Protein 2ASK (pdb70)

Organism: Homo sapiens (NCBI:txid9606)

Secondary structure (DSSP, 8-state):
--BSEEEEEEEEGGGGSSS-----EEEEEEEE-B-GGG--HHHHHHHHHHHHT-S---SSSPPPSS-EEEEEEEEEEEEE-TTS-EEEEEEEEEEEEEEE-/--BSEEEEEEEEGGGGSSS--BSSEEEEEEEE-B-GGG--HHHHHHHHHHHTT-SPPPSSSPPP-S-EEEEEEEEEEEEEBTTS-EEEEEEEEEEEEEEE-

GO terms:
  GO:0008083 growth factor activity (F, IDA)
  GO:0035860 glial cell-derived neurotrophic factor receptor signaling pathway (P, IDA)
  GO:0005576 extracellular region (C, EXP)
  GO:0005102 signaling receptor binding (F, TAS)
  GO:0007165 signal transduction (P, TAS)
  GO:0007405 neuroblast proliferation (P, TAS)
  GO:0005576 extracellular region (C, TAS)
  GO:0005515 protein binding (F, IPI)

Structure (mmCIF, N/CA/C/O backbone):
data_2ASK
#
_entry.id   2ASK
#
_cell.length_a   114.631
_cell.length_b   33.674
_cell.length_c   55.580
_cell.angle_alpha   90.00
_cell.angle_beta   98.95
_cell.angle_gamma   90.00
#
_symmetry.space_group_name_H-M   'C 1 2 1'
#
loop_
_entity.id
_entity.type
_entity.pdbx_description
1 polymer artemin
2 non-polymer 'SULFATE ION'
3 water water
#
loop_
_atom_site.group_PDB
_atom_site.id
_atom_site.type_symbol
_atom_site.label_atom_id
_atom_site.label_alt_id
_atom_site.label_comp_id
_atom_site.label_asym_id
_atom_site.label_entity_id
_atom_site.label_seq_id
_atom_site.pdbx_PDB_ins_code
_atom_site.Cartn_x
_atom_site.Cartn_y
_atom_site.Cartn_z
_atom_site.occupancy
_atom_site.B_iso_or_equiv
_atom_site.auth_seq_id
_atom_site.auth_comp_id
_atom_site.auth_asym_id
_atom_site.auth_atom_id
_atom_site.pdbx_PDB_model_num
ATOM 1 N N . ALA A 1 13 ? 112.068 -15.806 -28.285 1.00 26.05 13 ALA A N 1
ATOM 2 C CA . ALA A 1 13 ? 112.866 -14.747 -27.600 1.00 25.21 13 ALA A CA 1
ATOM 3 C C . ALA A 1 13 ? 111.998 -13.656 -26.969 1.00 24.89 13 ALA A C 1
ATOM 4 O O . ALA A 1 13 ? 112.418 -13.040 -25.994 1.00 24.40 13 ALA A O 1
ATOM 6 N N . ARG A 1 14 ? 110.808 -13.410 -27.520 1.00 23.02 14 ARG A N 1
ATOM 7 C CA . ARG A 1 14 ? 109.894 -12.402 -26.962 1.00 21.92 14 ARG A CA 1
ATOM 8 C C . ARG A 1 14 ? 109.142 -12.978 -25.765 1.00 21.02 14 ARG A C 1
ATOM 9 O O . ARG A 1 14 ? 108.584 -12.239 -24.960 1.00 19.11 14 ARG A O 1
ATOM 17 N N . GLY A 1 15 ? 109.131 -14.301 -25.646 1.00 20.77 15 GLY A N 1
ATOM 18 C CA . GLY A 1 15 ? 108.433 -14.915 -24.534 1.00 20.59 15 GLY A CA 1
ATOM 19 C C . GLY A 1 15 ? 109.155 -14.792 -23.205 1.00 19.31 15 GLY A C 1
ATOM 20 O O . GLY A 1 15 ? 110.389 -14.684 -23.139 1.00 21.03 15 GLY A O 1
ATOM 21 N N . CYS A 1 16 ? 108.367 -14.823 -22.142 1.00 19.43 16 CYS A N 1
ATOM 22 C CA . CYS A 1 16 ? 108.861 -14.735 -20.784 1.00 19.44 16 CYS A CA 1
ATOM 23 C C . CYS A 1 16 ? 110.046 -15.651 -20.537 1.00 19.20 16 CYS A C 1
ATOM 24 O O . CYS A 1 16 ? 109.946 -16.867 -20.683 1.00 20.24 16 CYS A O 1
ATOM 27 N N . ARG A 1 17 ? 111.179 -15.069 -20.159 1.00 18.52 17 ARG A N 1
ATOM 28 C CA . ARG A 1 17 ? 112.356 -15.873 -19.883 1.00 17.95 17 ARG A CA 1
ATOM 29 C C . ARG A 1 17 ? 113.387 -15.061 -19.136 1.00 17.40 17 ARG A C 1
ATOM 30 O O . ARG A 1 17 ? 113.287 -13.826 -19.044 1.00 17.03 17 ARG A O 1
ATOM 38 N N . LEU A 1 18 ? 114.372 -15.770 -18.604 1.00 17.28 18 LEU A N 1
ATOM 39 C CA . LEU A 1 18 ? 115.447 -15.138 -17.861 1.00 17.85 18 LEU A CA 1
ATOM 40 C C . LEU A 1 18 ? 116.377 -14.393 -18.816 1.00 18.15 18 LEU A C 1
ATOM 41 O O . LEU A 1 18 ? 116.757 -14.900 -19.878 1.00 18.36 18 LEU A O 1
ATOM 46 N N . ARG A 1 19 ? 116.720 -13.163 -18.435 1.00 17.77 19 ARG A N 1
ATOM 47 C CA . ARG A 1 19 ? 117.597 -12.296 -19.220 1.00 17.90 19 ARG A CA 1
ATOM 48 C C . ARG A 1 19 ? 118.781 -11.978 -18.329 1.00 17.59 19 ARG A C 1
ATOM 49 O O . ARG A 1 19 ? 118.680 -12.071 -17.108 1.00 18.46 19 ARG A O 1
ATOM 57 N N . SER A 1 20 ? 119.904 -11.597 -18.928 1.00 17.09 20 SER A N 1
ATOM 58 C CA . SER A 1 20 ? 121.047 -11.231 -18.104 1.00 16.60 20 SER A CA 1
ATOM 59 C C . SER A 1 20 ? 121.951 -10.276 -18.834 1.00 15.93 20 SER A C 1
ATOM 60 O O . SER A 1 20 ? 121.998 -10.272 -20.067 1.00 16.78 20 SER A O 1
ATOM 63 N N . GLN A 1 21 ? 122.641 -9.437 -18.065 1.00 13.91 21 GLN A N 1
ATOM 64 C CA . GLN A 1 21 ? 123.595 -8.511 -18.654 1.00 14.21 21 GLN A CA 1
ATOM 65 C C . GLN A 1 21 ? 124.594 -8.058 -17.601 1.00 13.80 21 GLN A C 1
ATOM 66 O O . GLN A 1 21 ? 124.233 -7.888 -16.436 1.00 14.64 21 GLN A O 1
ATOM 72 N N . LEU A 1 22 ? 125.853 -7.897 -18.011 1.00 13.36 22 LEU A N 1
ATOM 73 C CA . LEU A 1 22 ? 126.879 -7.399 -17.103 1.00 14.01 22 LEU A CA 1
ATOM 74 C C . LEU A 1 22 ? 126.637 -5.900 -16.981 1.00 13.45 22 LEU A C 1
ATOM 75 O O . LEU A 1 22 ? 126.511 -5.211 -17.998 1.00 14.89 22 LEU A O 1
ATOM 80 N N . VAL A 1 23 ? 126.579 -5.402 -15.748 1.00 13.93 23 VAL A N 1
ATOM 81 C CA . VAL A 1 23 ? 126.351 -3.978 -15.488 1.00 13.96 23 VAL A CA 1
ATOM 82 C C . VAL A 1 23 ? 127.198 -3.567 -14.296 1.00 14.86 23 VAL A C 1
ATOM 83 O O . VAL A 1 23 ? 127.534 -4.387 -13.466 1.00 15.72 23 VAL A O 1
ATOM 87 N N . PRO A 1 24 ? 127.554 -2.281 -14.199 1.00 15.08 24 PRO A N 1
ATOM 88 C CA . PRO A 1 24 ? 128.372 -1.861 -13.062 1.00 15.28 24 PRO A CA 1
ATOM 89 C C . PRO A 1 24 ? 127.572 -1.754 -11.781 1.00 15.62 24 PRO A C 1
ATOM 90 O O . PRO A 1 24 ? 126.414 -1.340 -11.788 1.00 15.40 24 PRO A O 1
ATOM 94 N N . VAL A 1 25 ? 128.202 -2.152 -10.683 1.00 17.22 25 VAL A N 1
ATOM 95 C CA . VAL A 1 25 ? 127.555 -2.079 -9.381 1.00 17.02 25 VAL A CA 1
ATOM 96 C C . VAL A 1 25 ? 127.008 -0.666 -9.162 1.00 15.77 25 VAL A C 1
ATOM 97 O O . VAL A 1 25 ? 125.923 -0.501 -8.621 1.00 17.74 25 VAL A O 1
ATOM 101 N N . ARG A 1 26 ? 127.729 0.351 -9.627 1.00 17.20 26 ARG A N 1
ATOM 102 C CA . ARG A 1 26 ? 127.253 1.719 -9.419 1.00 18.86 26 ARG A CA 1
ATOM 103 C C . ARG A 1 26 ? 125.900 2.031 -10.053 1.00 18.77 26 ARG A C 1
ATOM 104 O O . ARG A 1 26 ? 125.227 2.982 -9.647 1.00 19.98 26 ARG A O 1
ATOM 112 N N . ALA A 1 27 ? 125.487 1.231 -11.032 1.00 17.87 27 ALA A N 1
ATOM 113 C CA . ALA A 1 27 ? 124.220 1.460 -11.704 1.00 16.92 27 ALA A CA 1
ATOM 114 C C . ALA A 1 27 ? 123.042 0.744 -11.042 1.00 16.67 27 ALA A C 1
ATOM 115 O O . ALA A 1 27 ? 121.902 0.894 -11.460 1.00 16.90 27 ALA A O 1
ATOM 117 N N . LEU A 1 28 ? 123.322 -0.030 -9.994 1.00 16.40 28 LEU A N 1
ATOM 118 C CA . LEU A 1 28 ? 122.264 -0.787 -9.328 1.00 15.71 28 LEU A CA 1
ATOM 119 C C . LEU A 1 28 ? 121.401 -0.041 -8.308 1.00 16.32 28 LEU A C 1
ATOM 120 O O . LEU A 1 28 ? 120.494 -0.628 -7.731 1.00 18.32 28 LEU A O 1
ATOM 125 N N . GLY A 1 29 ? 121.681 1.242 -8.084 1.00 17.40 29 GLY A N 1
ATOM 126 C CA . GLY A 1 29 ? 120.887 2.015 -7.141 1.00 19.05 29 GLY A CA 1
ATOM 127 C C . GLY A 1 29 ? 121.101 1.584 -5.698 1.00 19.15 29 GLY A C 1
ATOM 128 O O . GLY A 1 29 ? 120.171 1.575 -4.885 1.00 20.11 29 GLY A O 1
ATOM 129 N N . LEU A 1 30 ? 122.339 1.228 -5.378 1.00 18.67 30 LEU A N 1
ATOM 130 C CA . LEU A 1 30 ? 122.661 0.762 -4.031 1.00 19.02 30 LEU A CA 1
ATOM 131 C C . LEU A 1 30 ? 123.442 1.779 -3.228 1.00 19.17 30 LEU A C 1
ATOM 132 O O . LEU A 1 30 ? 123.777 1.522 -2.075 1.00 20.22 30 LEU A O 1
ATOM 137 N N . GLY A 1 31 ? 123.739 2.918 -3.839 1.00 19.58 31 GLY A N 1
ATOM 138 C CA . GLY A 1 31 ? 124.500 3.949 -3.156 1.00 20.21 31 GLY A CA 1
ATOM 139 C C . GLY A 1 31 ? 126.004 3.736 -3.221 1.00 20.06 31 GLY A C 1
ATOM 140 O O . GLY A 1 31 ? 126.766 4.402 -2.513 1.00 21.11 31 GLY A O 1
ATOM 141 N N . HIS A 1 32 ? 126.442 2.802 -4.063 1.00 19.22 32 HIS A N 1
ATOM 142 C CA . HIS A 1 32 ? 127.854 2.514 -4.235 1.00 20.18 32 HIS A CA 1
ATOM 143 C C . HIS A 1 32 ? 128.358 3.057 -5.573 1.00 21.18 32 HIS A C 1
ATOM 144 O O . HIS A 1 32 ? 127.593 3.182 -6.526 1.00 21.14 32 HIS A O 1
ATOM 151 N N . ARG A 1 33 ? 129.644 3.377 -5.644 1.00 21.81 33 ARG A N 1
ATOM 152 C CA . ARG A 1 33 ? 130.195 3.924 -6.875 1.00 22.27 33 ARG A CA 1
ATOM 153 C C . ARG A 1 33 ? 131.112 2.984 -7.639 1.00 24.04 33 ARG A C 1
ATOM 154 O O . ARG A 1 33 ? 131.646 3.356 -8.684 1.00 23.84 33 ARG A O 1
ATOM 162 N N . SER A 1 34 ? 131.278 1.761 -7.148 1.00 22.65 34 SER A N 1
ATOM 163 C CA . SER A 1 34 ? 132.162 0.810 -7.802 1.00 21.69 34 SER A CA 1
ATOM 164 C C . SER A 1 34 ? 131.815 0.602 -9.274 1.00 20.65 34 SER A C 1
ATOM 165 O O . SER A 1 34 ? 130.642 0.531 -9.632 1.00 19.89 34 SER A O 1
ATOM 168 N N . ASP A 1 35 ? 132.846 0.533 -10.112 1.00 22.07 35 ASP A N 1
ATOM 169 C CA . ASP A 1 35 ? 132.662 0.302 -11.550 1.00 22.01 35 ASP A CA 1
ATOM 170 C C . ASP A 1 35 ? 132.710 -1.198 -11.851 1.00 22.24 35 ASP A C 1
ATOM 171 O O . ASP A 1 35 ? 132.602 -1.604 -13.011 1.00 21.71 35 ASP A O 1
ATOM 176 N N . GLU A 1 36 ? 132.880 -2.025 -10.826 1.00 22.21 36 GLU A N 1
ATOM 177 C CA . GLU A 1 36 ? 132.947 -3.465 -11.052 1.00 22.21 36 GLU A CA 1
ATOM 178 C C . GLU A 1 36 ? 131.694 -3.954 -11.765 1.00 20.37 36 GLU A C 1
ATOM 179 O O . GLU A 1 36 ? 130.585 -3.594 -11.387 1.00 20.54 36 GLU A O 1
ATOM 185 N N . LEU A 1 37 ? 131.873 -4.764 -12.803 1.00 19.80 37 LEU A N 1
ATOM 186 C CA . LEU A 1 37 ? 130.739 -5.304 -13.534 1.00 18.17 37 LEU A CA 1
ATOM 187 C C . LEU A 1 37 ? 130.285 -6.616 -12.896 1.00 19.21 37 LEU A C 1
ATOM 188 O O . LEU A 1 37 ? 131.110 -7.486 -12.583 1.00 20.25 37 LEU A O 1
ATOM 193 N N . VAL A 1 38 ? 128.978 -6.746 -12.685 1.00 16.63 38 VAL A N 1
ATOM 194 C CA . VAL A 1 38 ? 128.397 -7.969 -12.132 1.00 17.16 38 VAL A CA 1
ATOM 195 C C . VAL A 1 38 ? 127.274 -8.384 -13.066 1.00 16.87 38 VAL A C 1
ATOM 196 O O . VAL A 1 38 ? 126.691 -7.544 -13.748 1.00 16.41 38 VAL A O 1
ATOM 200 N N . ARG A 1 39 ? 126.984 -9.681 -13.137 1.00 16.48 39 ARG A N 1
ATOM 201 C CA . ARG A 1 39 ? 125.919 -10.138 -14.013 0.50 16.37 39 ARG A CA 1
ATOM 202 C C . ARG A 1 39 ? 124.571 -10.038 -13.315 1.00 18.39 39 ARG A C 1
ATOM 203 O O . ARG A 1 39 ? 124.295 -10.773 -12.356 1.00 21.86 39 ARG A O 1
ATOM 211 N N . PHE A 1 40 ? 123.741 -9.119 -13.795 1.00 15.21 40 PHE A N 1
ATOM 212 C CA . PHE A 1 40 ? 122.410 -8.899 -13.242 1.00 14.74 40 PHE A CA 1
ATOM 213 C C . PHE A 1 40 ? 121.396 -9.641 -14.095 1.00 14.81 40 PHE A C 1
ATOM 214 O O . PHE A 1 40 ? 121.354 -9.460 -15.307 1.00 14.81 40 PHE A O 1
ATOM 222 N N . ARG A 1 41 ? 120.574 -10.467 -13.460 1.00 15.53 41 ARG A N 1
ATOM 223 C CA . ARG A 1 41 ? 119.575 -11.225 -14.198 1.00 15.54 41 ARG A CA 1
ATOM 224 C C . ARG A 1 41 ? 118.177 -10.786 -13.835 1.00 15.72 41 ARG A C 1
ATOM 225 O O . ARG A 1 41 ? 117.899 -10.438 -12.687 1.00 13.19 41 ARG A O 1
ATOM 233 N N . PHE A 1 42 ? 117.292 -10.819 -14.824 1.00 14.33 42 PHE A N 1
ATOM 234 C CA . PHE A 1 42 ? 115.926 -10.382 -14.626 1.00 14.15 42 PHE A CA 1
ATOM 235 C C . PHE A 1 42 ? 115.009 -11.116 -15.577 1.00 14.72 42 PHE A C 1
ATOM 236 O O . PHE A 1 42 ? 115.467 -11.856 -16.442 1.00 14.22 42 PHE A O 1
ATOM 244 N N . CYS A 1 43 ? 113.712 -10.882 -15.416 1.00 14.45 43 CYS A N 1
ATOM 245 C CA . CYS A 1 43 ? 112.690 -11.537 -16.219 1.00 15.46 43 CYS A CA 1
ATOM 246 C C . CYS A 1 43 ? 111.916 -10.576 -17.091 1.00 15.41 43 CYS A C 1
ATOM 247 O O . CYS A 1 43 ? 111.541 -9.499 -16.640 1.00 16.22 43 CYS A O 1
ATOM 250 N N . SER A 1 44 ? 111.685 -10.954 -18.343 1.00 15.51 44 SER A N 1
ATOM 251 C CA . SER A 1 44 ? 110.872 -10.121 -19.220 1.00 16.36 44 SER A CA 1
ATOM 252 C C . SER A 1 44 ? 110.354 -10.962 -20.360 1.00 15.51 44 SER A C 1
ATOM 253 O O . SER A 1 44 ? 110.986 -11.940 -20.746 1.00 14.90 44 SER A O 1
ATOM 256 N N . GLY A 1 45 ? 109.202 -10.577 -20.879 1.00 15.43 45 GLY A N 1
ATOM 257 C CA . GLY A 1 45 ? 108.637 -11.290 -22.008 1.00 15.52 45 GLY A CA 1
ATOM 258 C C . GLY A 1 45 ? 107.157 -11.557 -21.880 1.00 16.36 45 GLY A C 1
ATOM 259 O O . GLY A 1 45 ? 106.560 -11.380 -20.815 1.00 16.62 45 GLY A O 1
ATOM 260 N N . SER A 1 46 ? 106.587 -12.017 -22.990 1.00 17.39 46 SER A N 1
ATOM 261 C CA . SER A 1 46 ? 105.165 -12.313 -23.079 1.00 19.40 46 SER A CA 1
ATOM 262 C C . SER A 1 46 ? 104.737 -13.554 -22.300 1.00 18.46 46 SER A C 1
ATOM 263 O O . SER A 1 46 ? 105.489 -14.522 -22.161 1.00 18.71 46 SER A O 1
ATOM 266 N N . CYS A 1 47 ? 103.504 -13.500 -21.798 1.00 19.04 47 CYS A N 1
ATOM 267 C CA . CYS A 1 47 ? 102.913 -14.593 -21.041 1.00 20.68 47 CYS A CA 1
ATOM 268 C C . CYS A 1 47 ? 101.553 -14.959 -21.620 1.00 21.93 47 CYS A C 1
ATOM 269 O O . CYS A 1 47 ? 100.691 -15.455 -20.898 1.00 23.28 47 CYS A O 1
ATOM 272 N N . ARG A 1 48 ? 101.354 -14.703 -22.907 1.00 25.14 48 ARG A N 1
ATOM 273 C CA . ARG A 1 48 ? 100.067 -15.0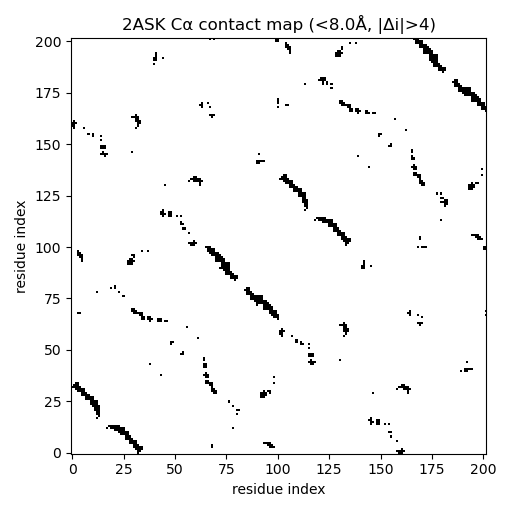17 -23.534 1.00 26.31 48 ARG A CA 1
ATOM 274 C C . ARG A 1 48 ? 99.674 -16.490 -23.443 1.00 27.16 48 ARG A C 1
ATOM 275 O O . ARG A 1 48 ? 98.483 -16.817 -23.427 1.00 27.53 48 ARG A O 1
ATOM 283 N N . ARG A 1 49 ? 100.660 -17.375 -23.365 1.00 27.87 49 ARG A N 1
ATOM 284 C CA . ARG A 1 49 ? 100.390 -18.810 -23.284 1.00 27.73 49 ARG A CA 1
ATOM 285 C C . ARG A 1 49 ? 99.736 -19.193 -21.973 1.00 27.93 49 ARG A C 1
ATOM 286 O O . ARG A 1 49 ? 99.112 -20.250 -21.865 1.00 29.56 49 ARG A O 1
ATOM 294 N N . ALA A 1 50 ? 99.889 -18.342 -20.964 1.00 26.23 50 ALA A N 1
ATOM 295 C CA . ALA A 1 50 ? 99.333 -18.640 -19.657 1.00 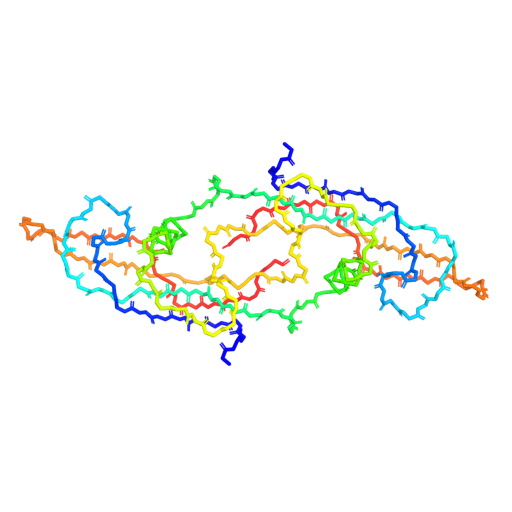25.76 50 ALA A CA 1
ATOM 296 C C . ALA A 1 50 ? 98.135 -17.769 -19.330 1.00 24.58 50 ALA A C 1
ATOM 297 O O . ALA A 1 50 ? 97.737 -17.673 -18.167 1.00 24.12 50 ALA A O 1
ATOM 299 N N . ARG A 1 51 ? 97.547 -17.144 -20.341 1.00 24.72 51 ARG A N 1
ATOM 300 C CA . ARG A 1 51 ? 96.401 -16.301 -20.046 1.00 26.65 51 ARG A CA 1
ATOM 301 C C . ARG A 1 51 ? 95.136 -17.115 -19.792 1.00 26.20 51 ARG A C 1
ATOM 302 O O . ARG A 1 51 ? 94.876 -18.133 -20.444 1.00 27.54 51 ARG A O 1
ATOM 310 N N . SER A 1 52 ? 94.380 -16.655 -18.805 1.00 23.54 52 SER A N 1
ATOM 311 C CA . SER A 1 52 ? 93.137 -17.280 -18.366 1.00 22.19 52 SER A CA 1
ATOM 312 C C . SER A 1 52 ? 91.940 -16.740 -19.139 1.00 20.79 52 SER A C 1
ATOM 313 O O . SER A 1 52 ? 92.063 -15.829 -19.942 1.00 20.74 52 SER A O 1
ATOM 316 N N . PRO A 1 53 ? 90.749 -17.304 -18.885 1.00 21.26 53 PRO A N 1
ATOM 317 C CA . PRO A 1 53 ? 89.547 -16.830 -19.569 1.00 20.45 53 PRO A CA 1
ATOM 318 C C . PRO A 1 53 ? 89.322 -15.352 -19.219 1.00 19.04 53 PRO A C 1
ATOM 319 O O . PRO A 1 53 ? 88.905 -14.572 -20.062 1.00 19.83 53 PRO A O 1
ATOM 323 N N . HIS A 1 54 ? 89.604 -14.981 -17.970 1.00 18.42 54 HIS A N 1
ATOM 324 C CA . HIS A 1 54 ? 89.462 -13.589 -17.538 1.00 17.13 54 HIS A CA 1
ATOM 325 C C . HIS A 1 54 ? 90.378 -12.708 -18.396 1.00 17.30 54 HIS A C 1
ATOM 326 O O . HIS A 1 54 ? 89.955 -11.658 -18.905 1.00 17.09 54 HIS A O 1
ATOM 333 N N . ASP A 1 55 ? 91.630 -13.139 -18.538 1.00 16.93 55 ASP A N 1
ATOM 334 C CA . ASP A 1 55 ? 92.626 -12.394 -19.324 1.00 18.01 55 ASP A CA 1
ATOM 335 C C . ASP A 1 55 ? 92.198 -12.199 -20.768 1.00 17.64 55 ASP A C 1
ATOM 336 O O . ASP A 1 55 ? 92.288 -11.106 -21.311 1.00 17.88 55 ASP A O 1
ATOM 341 N N . LEU A 1 56 ? 91.752 -13.280 -21.401 1.00 18.34 56 LEU A N 1
ATOM 342 C CA . LEU A 1 56 ? 91.317 -13.211 -22.789 1.00 18.35 56 LEU A CA 1
ATOM 343 C C . LEU A 1 56 ? 90.143 -12.261 -22.971 1.00 18.15 56 LEU A C 1
ATOM 344 O O . LEU A 1 56 ? 90.078 -11.526 -23.956 1.00 19.03 56 LEU A O 1
ATOM 349 N N . SER A 1 57 ? 89.206 -12.264 -22.023 1.00 17.06 57 SER A N 1
ATOM 350 C CA . SER A 1 57 ? 88.072 -11.353 -22.144 1.00 17.63 57 SER A CA 1
ATOM 351 C C . SER A 1 57 ? 88.507 -9.920 -21.901 1.00 17.85 57 SER A C 1
ATOM 352 O O . SER A 1 57 ? 88.012 -8.995 -22.540 1.00 18.14 57 SER A O 1
ATOM 355 N N . LEU A 1 58 ? 89.448 -9.735 -20.982 1.00 17.86 58 LEU A N 1
ATOM 356 C CA . LEU A 1 58 ? 89.935 -8.401 -20.684 1.00 18.64 58 LEU A CA 1
ATOM 357 C C . LEU A 1 58 ? 90.650 -7.877 -21.932 1.00 18.73 58 LEU A C 1
ATOM 358 O O . LEU A 1 58 ? 90.461 -6.731 -22.334 1.00 19.66 58 LEU A O 1
ATOM 363 N N . ALA A 1 59 ? 91.435 -8.738 -22.567 1.00 19.32 59 ALA A N 1
ATOM 364 C CA . ALA A 1 59 ? 92.152 -8.369 -23.780 1.00 19.60 59 ALA A CA 1
ATOM 365 C C . ALA A 1 59 ? 91.160 -7.999 -24.889 1.00 21.24 59 ALA A C 1
ATOM 366 O O . ALA A 1 59 ? 91.353 -7.018 -25.615 1.00 22.39 59 ALA A O 1
ATOM 368 N N . SER A 1 60 ? 90.083 -8.775 -25.009 1.00 20.39 60 SER A N 1
ATOM 369 C CA . SER A 1 60 ? 89.077 -8.512 -26.029 1.00 21.72 60 SER A CA 1
ATOM 370 C C . SER A 1 60 ? 88.327 -7.204 -25.777 1.00 20.72 60 SER A C 1
ATOM 371 O O . SER A 1 60 ? 88.050 -6.442 -26.712 1.00 21.57 60 SER A O 1
ATOM 374 N N . LEU A 1 61 ? 87.979 -6.947 -24.519 1.00 19.66 61 LEU A N 1
ATOM 375 C CA . LEU A 1 61 ? 87.279 -5.713 -24.162 1.00 19.49 61 LEU A CA 1
ATOM 376 C C . LEU A 1 61 ? 88.147 -4.493 -24.485 1.00 21.38 61 LEU A C 1
ATOM 377 O O . LEU A 1 61 ? 87.658 -3.502 -25.048 1.00 21.12 61 LEU A O 1
ATOM 382 N N . LEU A 1 62 ? 89.428 -4.567 -24.138 1.00 21.72 62 LEU A N 1
ATOM 383 C CA . LEU A 1 62 ? 90.354 -3.465 -24.405 1.00 23.31 62 LEU A CA 1
ATOM 384 C C . LEU A 1 62 ? 90.529 -3.269 -25.899 1.00 24.36 62 LEU A C 1
ATOM 385 O O . LEU A 1 62 ? 90.550 -2.136 -26.383 1.00 26.65 62 LEU A O 1
ATOM 390 N N . GLY A 1 63 ? 90.650 -4.376 -26.621 1.00 24.71 63 GLY A N 1
ATOM 391 C CA . GLY A 1 63 ? 90.827 -4.318 -28.063 1.00 26.09 63 GLY A CA 1
ATOM 392 C C . GLY A 1 63 ? 89.625 -3.748 -28.793 1.00 26.87 63 GLY A C 1
ATOM 393 O O . GLY A 1 63 ? 89.771 -3.202 -29.887 1.00 27.42 63 GLY A O 1
ATOM 394 N N . ALA A 1 64 ? 88.445 -3.865 -28.192 1.00 26.67 64 ALA A N 1
ATOM 395 C CA . ALA A 1 64 ? 87.211 -3.366 -28.798 1.00 27.49 64 ALA A CA 1
ATOM 396 C C . ALA A 1 64 ? 86.831 -1.970 -28.306 1.00 27.92 64 ALA A C 1
ATOM 397 O O . ALA A 1 64 ? 85.852 -1.381 -28.777 1.00 28.82 64 ALA A O 1
ATOM 399 N N . GLY A 1 65 ? 87.602 -1.439 -27.363 1.00 27.76 65 GLY A N 1
ATOM 400 C CA . GLY A 1 65 ? 87.313 -0.121 -26.831 1.00 27.98 65 GLY A CA 1
ATOM 401 C C . GLY A 1 65 ? 86.082 -0.137 -25.947 1.00 28.70 65 GLY A C 1
ATOM 402 O O . GLY A 1 65 ? 85.427 0.891 -25.744 1.00 28.79 65 GLY A O 1
ATOM 403 N N . ALA A 1 66 ? 85.761 -1.311 -25.412 1.00 28.31 66 ALA A N 1
ATOM 404 C CA . ALA A 1 66 ? 84.600 -1.456 -24.546 1.00 28.21 66 ALA A CA 1
ATOM 405 C C . ALA A 1 66 ? 84.881 -0.959 -23.130 1.00 28.86 66 ALA A C 1
ATOM 406 O O . ALA A 1 66 ? 83.964 -0.616 -22.391 1.00 28.19 66 ALA A O 1
ATOM 408 N N . LEU A 1 67 ? 86.153 -0.908 -22.755 1.00 30.10 67 LEU A N 1
ATOM 409 C CA . LEU A 1 67 ? 86.501 -0.450 -21.415 1.00 32.06 67 LEU A CA 1
ATOM 410 C C . LEU A 1 67 ? 86.960 1.000 -21.299 1.00 33.36 67 LEU A C 1
ATOM 411 O O . LEU A 1 67 ? 87.784 1.473 -22.081 1.00 34.39 67 LEU A O 1
ATOM 416 N N . ARG A 1 68 ? 86.417 1.691 -20.303 1.00 35.33 68 ARG A N 1
ATOM 417 C CA . ARG A 1 68 ? 86.769 3.077 -20.021 1.00 36.79 68 ARG A CA 1
ATOM 418 C C . ARG A 1 68 ? 88.055 3.054 -19.201 1.00 36.88 68 ARG A C 1
ATOM 419 O O . ARG A 1 68 ? 88.173 2.292 -18.241 1.00 36.15 68 ARG A O 1
ATOM 427 N N . PRO A 1 69 ? 89.040 3.884 -19.579 1.00 37.93 69 PRO A N 1
ATOM 428 C CA . PRO A 1 69 ? 90.338 3.977 -18.901 1.00 37.53 69 PRO A CA 1
ATOM 429 C C . PRO A 1 69 ? 90.267 4.339 -17.423 1.00 37.63 69 PRO A C 1
ATOM 430 O O . PRO A 1 69 ? 89.938 5.470 -17.065 1.00 38.18 69 PRO A O 1
ATOM 434 N N . PRO A 1 70 ? 90.566 3.376 -16.540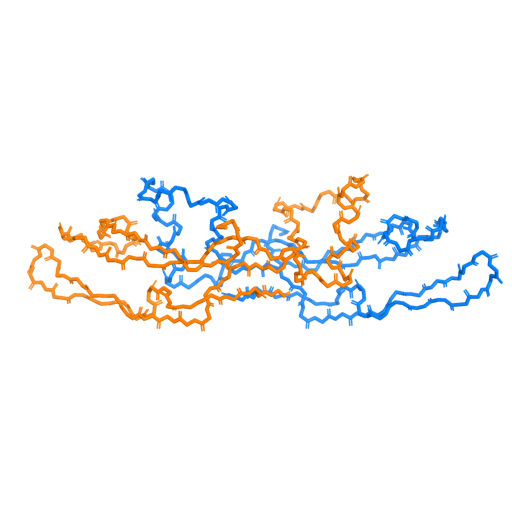 1.00 37.35 70 PRO A N 1
ATOM 435 C CA . PRO A 1 70 ? 90.520 3.684 -15.110 1.00 37.02 70 PRO A CA 1
ATOM 436 C C . PRO A 1 70 ? 91.679 4.619 -14.769 1.00 37.11 70 PRO A C 1
ATOM 437 O O . PRO A 1 70 ? 92.624 4.761 -15.545 1.00 36.91 70 PRO A O 1
ATOM 441 N N . PRO A 1 71 ? 91.615 5.286 -13.613 1.00 36.72 71 PRO A N 1
ATOM 442 C CA . PRO A 1 71 ? 92.717 6.186 -13.264 1.00 37.02 71 PRO A CA 1
ATOM 443 C C . PRO A 1 71 ? 94.020 5.422 -13.023 1.00 36.85 71 PRO A C 1
ATOM 444 O O . PRO A 1 71 ? 94.051 4.461 -12.253 1.00 37.39 71 PRO A O 1
ATOM 448 N N . GLY A 1 72 ? 95.091 5.842 -13.689 1.00 36.13 72 GLY A N 1
ATOM 449 C CA . GLY A 1 72 ? 96.367 5.174 -13.510 1.00 35.44 72 GLY A CA 1
ATOM 450 C C . GLY A 1 72 ? 96.796 4.294 -14.671 1.00 34.94 72 GLY A C 1
ATOM 451 O O . GLY A 1 72 ? 96.353 4.480 -15.805 1.00 35.66 72 GLY A O 1
ATOM 452 N N . SER A 1 73 ? 97.659 3.324 -14.380 1.00 34.36 73 SER A N 1
ATOM 453 C CA . SER A 1 73 ? 98.172 2.415 -15.399 1.00 33.33 73 SER A CA 1
ATOM 454 C C . SER A 1 73 ? 97.108 1.498 -15.996 1.00 33.19 73 SER A C 1
ATOM 455 O O . SER A 1 73 ? 96.178 1.067 -15.315 1.00 33.78 73 SER A O 1
ATOM 458 N N . ARG A 1 74 ? 97.259 1.211 -17.284 1.00 32.74 74 ARG A N 1
ATOM 459 C CA . ARG A 1 74 ? 96.338 0.343 -18.011 1.00 31.23 74 ARG A CA 1
ATOM 460 C C . ARG A 1 74 ? 96.337 -1.070 -17.416 1.00 29.08 74 ARG A C 1
ATOM 461 O O . ARG A 1 74 ? 97.348 -1.546 -16.910 1.00 28.86 74 ARG A O 1
ATOM 469 N N . PRO A 1 75 ? 95.185 -1.753 -17.457 1.00 27.70 75 PRO A N 1
ATOM 470 C CA . PRO A 1 75 ? 95.111 -3.112 -16.910 1.00 26.02 75 PRO A CA 1
ATOM 471 C C . PRO A 1 75 ? 95.959 -4.060 -17.749 1.00 24.37 75 PRO A C 1
ATOM 472 O O . PRO A 1 75 ? 95.951 -3.970 -18.977 1.00 23.81 75 PRO A O 1
ATOM 476 N N . VAL A 1 76 ? 96.691 -4.964 -17.105 1.00 23.10 76 VAL A N 1
ATOM 477 C CA . VAL A 1 76 ? 97.479 -5.928 -17.864 1.00 24.00 76 VAL A CA 1
ATOM 478 C C . VAL A 1 76 ? 96.547 -7.104 -18.148 1.00 23.25 76 VAL A C 1
ATOM 479 O O . VAL A 1 76 ? 95.820 -7.559 -17.261 1.00 23.90 76 VAL A O 1
ATOM 483 N N . SER A 1 77 ? 96.557 -7.581 -19.389 1.00 22.48 77 SER A N 1
ATOM 484 C CA . SER A 1 77 ? 95.668 -8.668 -19.793 1.00 21.63 77 SER A CA 1
ATOM 485 C C . SER A 1 77 ? 96.352 -10.013 -19.901 1.00 20.42 77 SER A C 1
ATOM 486 O O . SER A 1 77 ? 95.999 -10.842 -20.740 1.00 19.47 77 SER A O 1
ATOM 489 N N . GLN A 1 78 ? 97.336 -10.232 -19.047 1.00 20.14 78 GLN A N 1
ATOM 490 C CA . GLN A 1 78 ? 98.053 -11.488 -19.038 1.00 19.05 78 GLN A CA 1
ATOM 491 C C . GLN A 1 78 ? 98.944 -11.514 -17.810 1.00 19.73 78 GLN A C 1
ATOM 492 O O . GLN A 1 78 ? 99.208 -10.478 -17.197 1.00 21.01 78 GLN A O 1
ATOM 498 N N . PRO A 1 79 ? 99.389 -12.703 -17.403 1.00 19.31 79 PRO A N 1
ATOM 499 C CA . PRO A 1 79 ? 100.263 -12.751 -16.232 1.00 19.47 79 PRO A CA 1
ATOM 500 C C . PRO A 1 79 ? 101.528 -11.967 -16.550 1.00 19.10 79 PRO A C 1
ATOM 501 O O . PRO A 1 79 ? 101.864 -11.749 -17.714 1.00 19.87 79 PRO A O 1
ATOM 505 N N . CYS A 1 80 ? 102.220 -11.521 -15.518 1.00 19.32 80 CYS A N 1
ATOM 506 C CA . CYS A 1 80 ? 103.453 -10.796 -15.756 1.00 17.94 80 CYS A CA 1
ATOM 507 C C . CYS A 1 80 ? 104.646 -11.706 -15.591 1.00 17.69 80 CYS A C 1
ATOM 508 O O . CYS A 1 80 ? 104.659 -12.582 -14.721 1.00 18.84 80 CYS A O 1
ATOM 511 N N . CYS A 1 81 ? 105.642 -11.493 -16.449 1.00 16.45 81 CYS A N 1
ATOM 512 C CA . CYS A 1 81 ? 106.878 -12.255 -16.413 1.00 16.82 81 CYS A CA 1
ATOM 513 C C . CYS A 1 81 ? 107.663 -11.744 -15.208 1.00 16.17 81 CYS A C 1
ATOM 514 O O . CYS A 1 81 ? 108.165 -10.614 -15.212 1.00 17.63 81 CYS A O 1
ATOM 517 N N . ARG A 1 82 ? 107.775 -12.583 -14.182 1.00 16.51 82 ARG A N 1
ATOM 518 C CA . ARG A 1 82 ? 108.445 -12.193 -12.947 1.00 17.53 82 ARG A CA 1
ATOM 519 C C . ARG A 1 82 ? 109.346 -13.308 -12.430 1.00 18.16 82 ARG A C 1
ATOM 520 O O . ARG A 1 82 ? 109.160 -14.476 -12.762 1.00 17.92 82 ARG A O 1
ATOM 52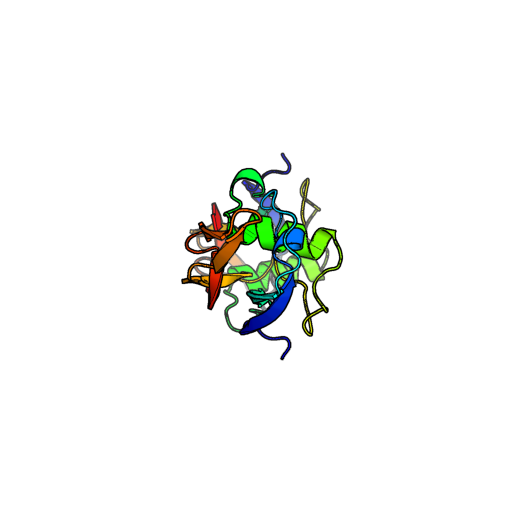8 N N . PRO A 1 83 ? 110.335 -12.961 -11.604 1.00 16.81 83 PRO A N 1
ATOM 529 C CA . PRO A 1 83 ? 111.239 -13.980 -11.063 1.00 17.42 83 PRO A CA 1
ATOM 530 C C . PRO A 1 83 ? 110.523 -14.927 -10.104 1.00 17.96 83 PRO A C 1
ATOM 531 O O . PRO A 1 83 ? 109.624 -14.514 -9.351 1.00 20.42 83 PRO A O 1
ATOM 535 N N . THR A 1 84 ? 110.931 -16.189 -10.131 1.00 19.54 84 THR A N 1
ATOM 536 C CA . THR A 1 84 ? 110.365 -17.184 -9.229 1.00 21.10 84 THR A CA 1
ATOM 537 C C . THR A 1 84 ? 111.411 -17.544 -8.178 1.00 21.59 84 THR A C 1
ATOM 538 O O . THR A 1 84 ? 111.086 -18.134 -7.158 1.00 22.19 84 THR A O 1
ATOM 542 N N . ARG A 1 85 ? 112.665 -17.174 -8.440 1.00 21.76 85 ARG A N 1
ATOM 543 C CA . ARG A 1 85 ? 113.776 -17.437 -7.530 1.00 22.91 85 ARG A CA 1
ATOM 544 C C . ARG A 1 85 ? 114.850 -16.375 -7.722 1.00 21.24 85 ARG A C 1
ATOM 545 O O . ARG A 1 85 ? 115.007 -15.841 -8.820 1.00 21.05 85 ARG A O 1
ATOM 553 N N . TYR A 1 86 ? 115.577 -16.074 -6.650 1.00 21.69 86 TYR A N 1
ATOM 554 C CA . TYR A 1 86 ? 116.628 -15.058 -6.685 1.00 20.38 86 TYR A CA 1
ATOM 555 C C . TYR A 1 86 ? 117.921 -15.530 -6.032 1.00 21.15 86 TYR A C 1
ATOM 556 O O . TYR A 1 86 ? 117.935 -16.523 -5.298 1.00 21.34 86 TYR A O 1
ATOM 565 N N . GLU A 1 87 ? 119.005 -14.799 -6.288 1.00 19.85 87 GLU A N 1
ATOM 566 C CA . GLU A 1 87 ? 120.288 -15.098 -5.650 1.00 20.02 87 GLU A CA 1
ATOM 567 C C . GLU A 1 87 ? 120.944 -13.774 -5.288 1.00 19.71 87 GLU A C 1
ATOM 568 O O . GLU A 1 87 ? 120.558 -12.729 -5.798 1.00 19.11 87 GLU A O 1
ATOM 574 N N . ALA A 1 88 ? 121.921 -13.825 -4.398 1.00 19.77 88 ALA A N 1
ATOM 575 C CA . ALA A 1 88 ? 122.611 -12.619 -3.966 1.00 18.98 88 ALA A CA 1
ATOM 576 C C . ALA A 1 88 ? 123.660 -12.104 -4.987 1.00 18.82 88 ALA A C 1
ATOM 577 O O . ALA A 1 88 ? 124.244 -12.880 -5.755 1.00 18.95 88 ALA A O 1
ATOM 579 N N . VAL A 1 89 ? 123.863 -10.803 -4.966 1.00 19.26 89 VAL A N 1
ATOM 580 C CA . VAL A 1 89 ? 124.915 -10.132 -5.739 1.00 19.31 89 VAL A CA 1
ATOM 581 C C . VAL A 1 89 ? 125.894 -9.650 -4.672 1.00 19.88 89 VAL A C 1
ATOM 582 O O . VAL A 1 89 ? 125.487 -8.995 -3.697 1.00 19.13 89 VAL A O 1
ATOM 586 N N . SER A 1 90 ? 127.179 -9.963 -4.826 1.00 19.97 90 SER A N 1
ATOM 587 C CA . SER A 1 90 ? 128.240 -9.574 -3.896 1.00 20.30 90 SER A CA 1
ATOM 588 C C . SER A 1 90 ? 129.351 -8.826 -4.626 1.00 19.85 90 SER A C 1
ATOM 589 O O . SER A 1 90 ? 129.582 -9.048 -5.813 1.00 20.22 90 SER A O 1
ATOM 592 N N . PHE A 1 91 ? 130.042 -7.948 -3.912 1.00 18.75 91 PHE A N 1
ATOM 593 C CA . PHE A 1 91 ? 131.119 -7.175 -4.519 1.00 18.22 91 PHE A CA 1
ATOM 594 C C . PHE A 1 91 ? 131.964 -6.525 -3.433 1.00 19.33 91 PHE A C 1
ATOM 595 O O . PHE A 1 91 ? 131.532 -6.413 -2.289 1.00 18.82 91 PHE A O 1
ATOM 603 N N . MET A 1 92 ? 133.171 -6.101 -3.791 1.00 21.35 92 MET A N 1
ATOM 604 C CA . MET A 1 92 ? 134.047 -5.441 -2.826 1.00 21.94 92 MET A CA 1
ATOM 605 C C . MET A 1 92 ? 133.874 -3.933 -2.946 1.00 21.62 92 MET A C 1
ATOM 606 O O . MET A 1 92 ? 133.848 -3.394 -4.058 1.00 21.81 92 MET A O 1
ATOM 611 N N . ASP A 1 93 ? 133.749 -3.247 -1.812 1.00 19.82 93 ASP A N 1
ATOM 612 C CA . ASP A 1 93 ? 133.581 -1.801 -1.860 1.00 19.74 93 ASP A CA 1
ATOM 613 C C . ASP A 1 93 ? 134.939 -1.103 -1.907 1.00 20.90 93 ASP A C 1
ATOM 614 O O . ASP A 1 93 ? 135.971 -1.757 -2.001 1.00 21.92 93 ASP A O 1
ATOM 619 N N . VAL A 1 94 ? 134.932 0.223 -1.854 1.00 22.09 94 VAL A N 1
ATOM 620 C CA . VAL A 1 94 ? 136.163 1.001 -1.943 1.00 24.80 94 VAL A CA 1
ATOM 621 C C . VAL A 1 94 ? 137.192 0.647 -0.869 1.00 25.09 94 VAL A C 1
ATOM 622 O O . VAL A 1 94 ? 138.395 0.824 -1.072 1.00 26.27 94 VAL A O 1
ATOM 626 N N . ASN A 1 95 ? 136.722 0.129 0.263 1.00 25.66 95 ASN A N 1
ATOM 627 C CA . ASN A 1 95 ? 137.615 -0.260 1.352 1.00 26.94 95 ASN A CA 1
ATOM 628 C C . ASN A 1 95 ? 138.048 -1.720 1.285 1.00 27.97 95 ASN A C 1
ATOM 629 O O . ASN A 1 95 ? 138.692 -2.226 2.208 1.00 31.63 95 ASN A O 1
ATOM 634 N N . SER A 1 96 ? 137.700 -2.393 0.196 1.00 28.89 96 SER A N 1
ATOM 635 C CA . SER A 1 96 ? 138.041 -3.801 0.025 1.00 26.01 96 SER A CA 1
ATOM 636 C C . SER A 1 96 ? 137.243 -4.673 0.977 1.00 23.32 96 SER A C 1
ATOM 637 O O . SER A 1 96 ? 137.656 -5.766 1.347 1.00 23.02 96 SER A O 1
ATOM 640 N N . THR A 1 97 ? 136.081 -4.174 1.372 1.00 22.37 97 THR A N 1
ATOM 641 C CA . THR A 1 97 ? 135.214 -4.920 2.256 1.00 19.52 97 THR A CA 1
ATOM 642 C C . THR A 1 97 ? 134.138 -5.567 1.410 1.00 19.33 97 THR A C 1
ATOM 643 O O . THR A 1 97 ? 133.601 -4.946 0.488 1.00 19.47 97 THR A O 1
ATOM 647 N N . TRP A 1 98 ? 133.836 -6.824 1.714 1.00 19.64 98 TRP A N 1
ATOM 648 C CA . TRP A 1 98 ? 132.816 -7.551 0.991 1.00 20.54 98 TRP A CA 1
ATOM 649 C C . TRP A 1 98 ? 131.412 -7.119 1.375 1.00 20.96 98 TRP A C 1
ATOM 650 O O . TRP A 1 98 ? 131.074 -7.038 2.552 1.00 19.89 98 TRP A O 1
ATOM 661 N N . ARG A 1 99 ? 130.596 -6.855 0.356 1.00 20.23 99 ARG A N 1
ATOM 662 C CA . ARG A 1 99 ? 129.214 -6.462 0.544 1.00 19.75 99 ARG A CA 1
ATOM 663 C C . ARG A 1 99 ? 128.353 -7.477 -0.197 1.00 19.86 99 ARG A C 1
ATOM 664 O O . ARG A 1 99 ? 128.730 -7.959 -1.273 1.00 18.04 99 ARG A O 1
ATOM 672 N N . THR A 1 100 ? 127.208 -7.811 0.379 1.00 19.60 100 THR A N 1
ATOM 673 C CA . THR A 1 100 ? 126.299 -8.747 -0.256 1.00 21.06 100 THR A CA 1
ATOM 674 C C . THR A 1 100 ? 124.866 -8.232 -0.140 1.00 21.14 100 THR A C 1
ATOM 675 O O . THR A 1 100 ? 124.457 -7.753 0.918 1.00 23.10 100 THR A O 1
ATOM 679 N N . VAL A 1 101 ? 124.117 -8.301 -1.237 1.00 20.67 101 VAL A N 1
ATOM 680 C CA . VAL A 1 101 ? 122.710 -7.902 -1.234 1.00 20.95 101 VAL A CA 1
ATOM 681 C C . VAL A 1 101 ? 121.980 -9.180 -1.595 1.00 21.18 101 VAL A C 1
ATOM 682 O O . VAL A 1 101 ? 122.092 -9.676 -2.714 1.00 19.75 101 VAL A O 1
ATOM 686 N N . ASP A 1 102 ? 121.255 -9.742 -0.638 1.00 21.94 102 ASP A N 1
ATOM 687 C CA . ASP A 1 102 ? 120.553 -10.997 -0.890 1.00 23.49 102 ASP A CA 1
ATOM 688 C C . ASP A 1 102 ? 119.401 -10.890 -1.867 1.00 22.53 102 ASP A C 1
ATOM 689 O O . ASP A 1 102 ? 118.777 -9.846 -1.977 1.00 23.25 102 ASP A O 1
ATOM 694 N N . ARG A 1 103 ? 119.148 -11.983 -2.587 1.00 22.92 103 ARG A N 1
ATOM 695 C CA . ARG A 1 103 ? 118.047 -12.070 -3.539 1.00 23.55 103 ARG A CA 1
ATOM 696 C C . ARG A 1 103 ? 117.910 -10.869 -4.459 0.00 22.58 103 ARG A C 1
ATOM 697 O O . ARG A 1 103 ? 116.801 -10.440 -4.755 1.00 24.02 103 ARG A O 1
ATOM 705 N N . LEU A 1 104 ? 119.022 -10.329 -4.933 1.00 20.41 104 LEU A N 1
ATOM 706 C CA . LEU A 1 104 ? 118.935 -9.163 -5.805 1.00 19.33 104 LEU A CA 1
ATOM 707 C C . LEU A 1 104 ? 118.792 -9.510 -7.284 1.00 19.34 104 LEU A C 1
ATOM 708 O O . LEU A 1 104 ? 118.211 -8.743 -8.050 1.00 18.50 104 LEU A O 1
ATOM 713 N N . SER A 1 105 ? 119.312 -10.669 -7.674 1.00 18.62 105 SER A N 1
ATOM 714 C CA . SER A 1 105 ? 119.320 -11.088 -9.075 1.00 17.60 105 SER A CA 1
ATOM 715 C C . SER A 1 105 ? 118.460 -12.332 -9.293 1.00 17.91 105 SER A C 1
ATOM 716 O O . SER A 1 105 ? 118.520 -13.273 -8.504 1.00 19.97 105 SER A O 1
ATOM 719 N N . ALA A 1 106 ? 117.649 -12.326 -10.344 1.00 17.28 106 ALA A N 1
ATOM 720 C CA . ALA A 1 106 ? 116.777 -13.469 -10.621 1.00 18.30 106 ALA A CA 1
ATOM 721 C C . ALA A 1 106 ? 117.549 -14.694 -11.109 1.00 18.60 106 ALA A C 1
ATOM 722 O O . ALA A 1 106 ? 118.597 -14.568 -11.749 1.00 17.64 106 ALA A O 1
ATOM 724 N N . THR A 1 107 ? 117.025 -15.882 -10.813 1.00 18.78 107 THR A N 1
ATOM 725 C CA . THR A 1 107 ? 117.653 -17.109 -11.298 1.00 20.64 107 THR A CA 1
ATOM 726 C C . THR A 1 107 ? 116.643 -17.962 -12.057 1.00 20.55 107 THR A C 1
ATOM 727 O O . THR A 1 107 ? 117.006 -18.963 -12.667 1.00 21.97 107 THR A O 1
ATOM 731 N N . ALA A 1 108 ? 115.379 -17.548 -12.033 1.00 20.16 108 ALA A N 1
ATOM 732 C CA . ALA A 1 108 ? 114.328 -18.265 -12.745 1.00 20.17 108 ALA A CA 1
ATOM 733 C C . ALA A 1 108 ? 113.140 -17.337 -12.926 1.00 19.01 108 ALA A C 1
ATOM 734 O O . ALA A 1 108 ? 112.936 -16.434 -12.128 1.00 17.89 108 ALA A O 1
ATOM 736 N N . CYS A 1 109 ? 112.361 -17.579 -13.974 1.00 19.25 109 CYS A N 1
ATOM 737 C CA . CYS A 1 109 ? 111.196 -16.755 -14.275 1.00 19.83 109 CYS A CA 1
ATOM 738 C C . CYS A 1 109 ? 109.928 -17.567 -14.439 1.00 20.13 109 CYS A C 1
ATOM 739 O O . CYS A 1 109 ? 109.969 -18.769 -14.714 1.00 21.25 109 CYS A O 1
ATOM 742 N N . GLY A 1 110 ? 108.804 -16.887 -14.292 1.00 19.22 110 GLY A N 1
ATOM 743 C CA . GLY A 1 110 ? 107.522 -17.532 -14.462 1.00 19.87 110 GLY A CA 1
ATOM 744 C C . GLY A 1 110 ? 106.463 -16.525 -14.863 1.00 19.90 110 GLY A C 1
ATOM 745 O O . GLY A 1 110 ? 106.660 -15.311 -14.766 1.00 18.92 110 GLY A O 1
ATOM 746 N N . CYS A 1 111 ? 105.332 -17.028 -15.342 1.00 20.14 111 CYS A N 1
ATOM 747 C CA . CYS A 1 111 ? 104.231 -16.159 -15.723 1.00 21.57 111 CYS A CA 1
ATOM 748 C C . CYS A 1 111 ? 103.293 -16.165 -14.522 1.00 23.78 111 CYS A C 1
ATOM 749 O O . CYS A 1 111 ? 102.438 -17.038 -14.394 1.00 25.35 111 CYS A O 1
ATOM 752 N N . LEU A 1 112 ? 103.476 -15.186 -13.637 1.00 26.64 112 LEU A N 1
ATOM 753 C CA . LEU A 1 112 ? 102.707 -15.107 -12.401 1.00 27.88 112 LEU A CA 1
ATOM 754 C C . LEU A 1 112 ? 101.490 -14.195 -12.386 1.00 28.90 112 LEU A C 1
ATOM 755 O O . LEU A 1 112 ? 101.462 -13.149 -13.034 1.00 29.26 112 LEU A O 1
ATOM 760 N N . GLY A 1 113 ? 100.488 -14.606 -11.614 1.00 30.90 113 GLY A N 1
ATOM 761 C CA . GLY A 1 113 ? 99.277 -13.820 -11.489 1.00 31.71 113 GLY A CA 1
ATOM 762 C C . GLY A 1 1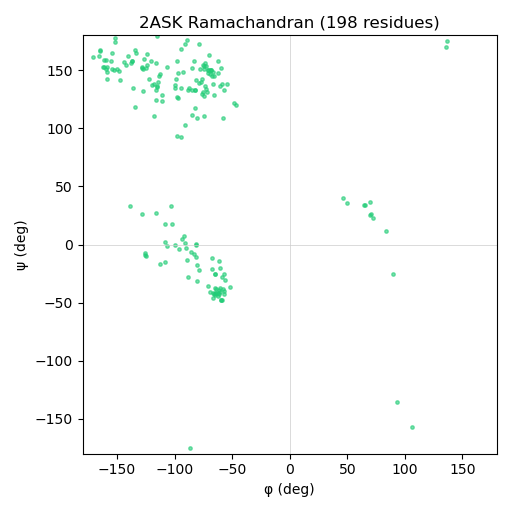13 ? 98.269 -14.092 -12.581 1.00 32.02 113 GLY A C 1
ATOM 763 O O . GLY A 1 113 ? 97.152 -13.548 -12.488 1.00 32.16 113 GLY A O 1
ATOM 765 N N . ALA B 1 13 ? 93.492 6.701 -6.022 1.00 36.16 13 ALA B N 1
ATOM 766 C CA . ALA B 1 13 ? 92.672 6.011 -7.060 1.00 34.82 13 ALA B CA 1
ATOM 767 C C . ALA B 1 13 ? 93.531 5.280 -8.092 1.00 33.93 13 ALA B C 1
ATOM 768 O O . ALA B 1 13 ? 93.066 4.329 -8.723 1.00 34.57 13 ALA B O 1
ATOM 770 N N . ARG B 1 14 ? 94.774 5.723 -8.266 1.00 32.61 14 ARG B N 1
ATOM 771 C CA . ARG B 1 14 ? 95.676 5.104 -9.233 1.00 30.68 14 ARG B CA 1
ATOM 772 C C . ARG B 1 14 ? 96.348 3.839 -8.708 1.00 27.74 14 ARG B C 1
ATOM 773 O O . ARG B 1 14 ? 96.995 3.120 -9.466 1.00 26.44 14 ARG B O 1
ATOM 781 N N . GLY B 1 15 ? 96.209 3.584 -7.414 1.00 25.60 15 GLY B N 1
ATOM 782 C CA . GLY B 1 15 ? 96.798 2.388 -6.838 1.00 22.97 15 GLY B CA 1
ATOM 783 C C . GLY B 1 15 ? 96.025 1.150 -7.269 1.00 21.06 15 GLY B C 1
ATOM 784 O O . GLY B 1 15 ? 94.839 1.223 -7.573 1.00 21.57 15 GLY B O 1
ATOM 785 N N . CYS B 1 16 ? 96.714 0.016 -7.299 1.00 19.35 16 CYS B N 1
ATOM 786 C CA . CYS B 1 16 ? 96.118 -1.259 -7.673 1.00 19.32 16 CYS B CA 1
ATOM 787 C C . CYS B 1 16 ? 94.809 -1.511 -6.931 1.00 18.06 16 CYS B C 1
ATOM 788 O O . CYS B 1 16 ? 94.775 -1.517 -5.701 1.00 18.65 16 CYS B O 1
ATOM 791 N N . ARG B 1 17 ? 93.727 -1.707 -7.676 1.00 17.47 17 ARG B N 1
ATOM 792 C CA . ARG B 1 17 ? 92.445 -1.965 -7.050 1.00 17.90 17 ARG B CA 1
ATOM 793 C C . ARG B 1 17 ? 91.436 -2.514 -8.039 1.00 17.18 17 ARG B C 1
ATOM 794 O O . ARG B 1 17 ? 91.654 -2.487 -9.257 1.00 16.17 17 ARG B O 1
ATOM 802 N N . LEU B 1 18 ? 90.336 -3.018 -7.487 1.00 17.92 18 LEU B N 1
ATOM 803 C CA . LEU B 1 18 ? 89.261 -3.602 -8.275 1.00 17.75 18 LEU B CA 1
ATOM 804 C C . LEU B 1 18 ? 88.491 -2.530 -9.031 1.00 19.75 18 LEU B C 1
ATOM 805 O O . LEU B 1 18 ? 88.093 -1.515 -8.451 1.00 22.00 18 LEU B O 1
ATOM 810 N N . ARG B 1 19 ? 88.294 -2.768 -10.329 1.00 20.34 19 ARG B N 1
ATOM 811 C CA . ARG B 1 19 ? 87.574 -1.849 -11.206 1.00 21.10 19 ARG B CA 1
ATOM 812 C C . ARG B 1 19 ? 86.330 -2.581 -11.696 1.00 21.20 19 ARG B C 1
ATOM 813 O O . ARG B 1 19 ? 86.305 -3.809 -11.738 1.00 19.79 19 ARG B O 1
ATOM 821 N N . SER B 1 20 ? 85.309 -1.830 -12.088 1.00 22.04 20 SER B N 1
ATOM 822 C CA . SER B 1 20 ? 84.068 -2.443 -12.534 1.00 23.55 20 SER B CA 1
ATOM 823 C C . SER B 1 20 ? 83.375 -1.627 -13.614 1.00 24.27 20 SER B C 1
ATOM 824 O O . SER B 1 20 ? 83.378 -0.396 -13.563 1.00 24.27 20 SER B O 1
ATOM 827 N N . GLN B 1 21 ? 82.793 -2.313 -14.596 1.00 23.40 21 GLN B N 1
ATOM 828 C CA . GLN B 1 21 ? 82.063 -1.632 -15.663 1.00 23.70 21 GLN B CA 1
ATOM 829 C C . GLN B 1 21 ? 81.081 -2.569 -16.352 1.00 24.31 21 GLN B C 1
ATOM 830 O O . GLN B 1 21 ? 81.314 -3.772 -16.436 1.00 24.56 21 GLN B O 1
ATOM 836 N N . LEU B 1 22 ? 79.968 -2.015 -16.827 1.00 23.66 22 LEU B N 1
ATOM 837 C CA . LEU B 1 22 ? 78.990 -2.811 -17.554 1.00 23.92 22 LEU B CA 1
ATOM 838 C C . LEU B 1 22 ? 79.510 -2.881 -18.983 1.00 23.17 22 LEU B C 1
ATOM 839 O O . LEU B 1 22 ? 79.898 -1.865 -19.560 1.00 24.51 22 LEU B O 1
ATOM 844 N N . VAL B 1 23 ? 79.527 -4.073 -19.560 1.00 22.71 23 VAL B N 1
ATOM 845 C CA . VAL B 1 23 ? 80.029 -4.225 -20.917 1.00 21.90 23 VAL B CA 1
ATOM 846 C C . VAL B 1 23 ? 79.161 -5.158 -21.742 1.00 22.47 23 VAL B C 1
ATOM 847 O O . VAL B 1 23 ? 78.434 -5.994 -21.204 1.00 21.20 23 VAL B O 1
ATOM 851 N N . PRO B 1 24 ? 79.211 -5.008 -23.071 1.00 22.72 24 PRO B N 1
ATOM 852 C CA . PRO B 1 24 ? 78.427 -5.850 -23.977 1.00 22.92 24 PRO B CA 1
ATOM 853 C C . PRO B 1 24 ? 79.055 -7.237 -24.018 1.00 22.13 24 PRO B C 1
ATOM 854 O O . PRO B 1 24 ? 80.269 -7.366 -24.114 1.00 21.46 24 PRO B O 1
ATOM 858 N N . VAL B 1 25 ? 78.226 -8.273 -23.958 1.00 21.88 25 VAL B N 1
ATOM 859 C CA . VAL B 1 25 ? 78.734 -9.635 -24.015 1.00 21.96 25 VAL B CA 1
ATOM 860 C C . VAL B 1 25 ? 79.542 -9.894 -25.293 1.00 23.42 25 VAL B C 1
ATOM 861 O O . VAL B 1 25 ? 80.566 -10.580 -25.268 1.00 22.50 25 VAL B O 1
ATOM 865 N N . ARG B 1 26 ? 79.082 -9.335 -26.409 1.00 24.74 26 ARG B N 1
ATOM 866 C CA . ARG B 1 26 ? 79.760 -9.532 -27.681 1.00 27.03 26 ARG B CA 1
ATOM 867 C C . ARG B 1 26 ? 81.227 -9.113 -27.618 1.00 26.11 26 ARG B C 1
ATOM 868 O O . ARG B 1 26 ? 82.071 -9.689 -28.305 1.00 29.06 26 ARG B O 1
ATOM 876 N N . ALA B 1 27 ? 81.529 -8.134 -26.773 1.00 23.86 27 ALA B N 1
ATOM 877 C CA . ALA B 1 27 ? 82.900 -7.638 -26.652 1.00 23.67 27 ALA B CA 1
ATOM 878 C C . ALA B 1 27 ? 83.816 -8.485 -25.766 1.00 23.09 27 ALA B C 1
ATOM 879 O O . ALA B 1 27 ? 84.995 -8.161 -25.600 1.00 23.45 27 ALA B O 1
ATOM 881 N N . LEU B 1 28 ? 83.282 -9.570 -25.206 1.00 22.54 28 LEU B N 1
ATOM 882 C CA . LEU B 1 28 ? 84.061 -10.455 -24.339 1.00 21.42 28 LEU B CA 1
ATOM 883 C C . LEU B 1 28 ? 84.898 -11.472 -25.113 1.00 22.81 28 LEU B C 1
ATOM 884 O O . LEU B 1 28 ? 85.699 -12.196 -24.525 1.00 22.06 28 LEU B O 1
ATOM 889 N N . GLY B 1 29 ? 84.696 -11.533 -26.428 1.00 23.96 29 GLY B N 1
ATOM 890 C CA . GLY B 1 29 ? 85.441 -12.463 -27.263 1.00 25.73 29 GLY B CA 1
ATOM 891 C C . GLY B 1 29 ? 85.080 -13.925 -27.075 1.00 26.51 29 GLY B C 1
ATOM 892 O O . GLY B 1 29 ? 85.893 -14.814 -27.349 1.00 27.35 29 GLY B O 1
ATOM 893 N N . LEU B 1 30 ? 83.849 -14.184 -26.645 1.00 27.43 30 LEU B N 1
ATOM 894 C CA . LEU B 1 30 ? 83.396 -15.553 -26.393 1.00 28.20 30 LEU B CA 1
ATOM 895 C C . LEU B 1 30 ? 82.774 -16.258 -27.593 1.00 29.65 30 LEU B C 1
ATO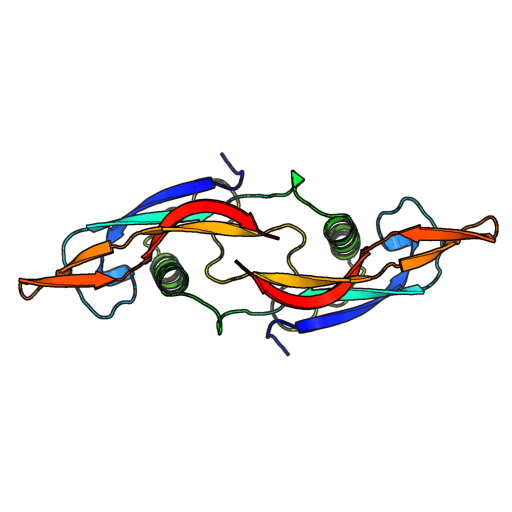M 896 O O . LEU B 1 30 ? 82.584 -17.475 -27.569 1.00 29.52 30 LEU B O 1
ATOM 901 N N . GLY B 1 31 ? 82.453 -15.507 -28.639 1.00 30.47 31 GLY B N 1
ATOM 902 C CA . GLY B 1 31 ? 81.837 -16.118 -29.802 1.00 33.49 31 GLY B CA 1
ATOM 903 C C . GLY B 1 31 ? 80.326 -16.111 -29.663 1.00 35.15 31 GLY B C 1
ATOM 904 O O . GLY B 1 31 ? 79.603 -16.144 -30.662 1.00 36.75 31 GLY B O 1
ATOM 905 N N . HIS B 1 32 ? 79.848 -16.082 -28.421 1.00 35.52 32 HIS B N 1
ATOM 906 C CA . HIS B 1 32 ? 78.416 -16.050 -28.148 1.00 36.39 32 HIS B CA 1
ATOM 907 C C . HIS B 1 32 ? 77.992 -14.601 -28.212 1.00 36.27 32 HIS B C 1
ATOM 908 O O . HIS B 1 32 ? 78.663 -13.727 -27.667 1.00 36.70 32 HIS B O 1
ATOM 915 N N . ARG B 1 33 ? 76.902 -14.315 -28.907 1.00 36.56 33 ARG B N 1
ATOM 916 C CA . ARG B 1 33 ? 76.477 -12.937 -28.935 1.00 36.67 33 ARG B CA 1
ATOM 917 C C . ARG B 1 33 ? 75.197 -12.872 -28.149 1.00 36.22 33 ARG B C 1
ATOM 918 O O . ARG B 1 33 ? 74.250 -13.625 -28.380 1.00 36.05 33 ARG B O 1
ATOM 926 N N . SER B 1 34 ? 75.223 -12.010 -27.148 1.00 35.88 34 SER B N 1
ATOM 927 C CA . SER B 1 34 ? 74.098 -11.798 -26.280 1.00 34.53 34 SER B CA 1
ATOM 928 C C . SER B 1 34 ? 73.698 -10.371 -26.547 1.00 35.55 34 SER B C 1
ATOM 929 O O . SER B 1 34 ? 74.330 -9.687 -27.349 1.00 36.88 34 SER B O 1
ATOM 932 N N . ASP B 1 35 ? 72.658 -9.911 -25.874 1.00 35.77 35 ASP B N 1
ATOM 933 C CA . ASP B 1 35 ? 72.209 -8.556 -26.084 1.00 36.51 35 ASP B CA 1
ATOM 934 C C . ASP B 1 35 ? 72.147 -7.784 -24.780 1.00 36.68 35 ASP B C 1
ATOM 935 O O . ASP B 1 35 ? 71.938 -6.573 -24.777 1.00 37.58 35 ASP B O 1
ATOM 940 N N . GLU B 1 36 ? 72.305 -8.476 -23.659 1.00 36.47 36 GLU B N 1
ATOM 941 C CA . GLU B 1 36 ? 72.290 -7.761 -22.402 1.00 34.41 36 GLU B CA 1
ATOM 942 C C . GLU B 1 36 ? 73.735 -7.468 -22.054 1.00 31.36 36 GLU B C 1
ATOM 943 O O . GLU B 1 36 ? 74.657 -7.958 -22.700 1.00 31.44 36 GLU B O 1
ATOM 949 N N . LEU B 1 37 ? 73.920 -6.615 -21.066 1.00 29.04 37 LEU B N 1
ATOM 950 C CA . LEU B 1 37 ? 75.240 -6.245 -20.619 1.00 26.81 37 LEU B CA 1
ATOM 951 C C . LEU B 1 37 ? 75.547 -7.082 -19.406 1.00 24.76 37 LEU B C 1
ATOM 952 O O . LEU B 1 37 ? 74.650 -7.601 -18.743 1.00 24.40 37 LEU B O 1
ATOM 957 N N . VAL B 1 38 ? 76.827 -7.227 -19.123 1.00 22.65 38 VAL B N 1
ATOM 958 C CA . VAL B 1 38 ? 77.216 -7.946 -17.932 1.00 21.30 38 VAL B CA 1
ATOM 959 C C . VAL B 1 38 ? 78.178 -7.062 -17.173 1.00 20.55 38 VAL B C 1
ATOM 960 O O . VAL B 1 38 ? 78.856 -6.206 -17.750 1.00 19.47 38 VAL B O 1
ATOM 964 N N . ARG B 1 39 ? 78.210 -7.261 -15.864 1.00 20.70 39 ARG B N 1
ATOM 965 C CA . ARG B 1 39 ? 79.108 -6.527 -14.994 1.00 21.66 39 ARG B CA 1
ATOM 966 C C . ARG B 1 39 ? 80.457 -7.247 -15.072 1.00 21.20 39 ARG B C 1
ATOM 967 O O . ARG B 1 39 ? 80.553 -8.433 -14.736 1.00 22.78 39 ARG B O 1
ATOM 975 N N . PHE B 1 40 ? 81.483 -6.560 -15.557 1.00 19.44 40 PHE B N 1
ATOM 976 C CA . PHE B 1 40 ? 82.804 -7.174 -15.657 1.00 17.80 40 PHE B CA 1
ATOM 977 C C . PHE B 1 40 ? 83.764 -6.422 -14.739 1.00 18.35 40 PHE B C 1
ATOM 978 O O . PHE B 1 40 ? 83.895 -5.202 -14.820 1.00 18.86 40 PHE B O 1
ATOM 986 N N . ARG B 1 41 ? 84.406 -7.156 -13.835 1.00 17.28 41 ARG B N 1
ATOM 987 C CA . ARG B 1 41 ? 85.354 -6.548 -12.916 1.00 17.11 41 ARG B CA 1
ATOM 988 C C . ARG B 1 41 ? 86.766 -7.032 -13.213 1.00 16.17 41 ARG B C 1
ATOM 989 O O . ARG B 1 41 ? 86.969 -8.165 -13.654 1.00 14.64 41 ARG B O 1
ATOM 997 N N . PHE B 1 42 ? 87.737 -6.153 -12.991 1.00 15.23 42 PHE B N 1
ATOM 998 C CA . PHE B 1 42 ? 89.129 -6.471 -13.259 1.00 16.70 42 PHE B CA 1
ATOM 999 C C . PHE B 1 42 ? 89.990 -5.650 -12.321 1.00 16.26 42 PHE B C 1
ATOM 1000 O O . PHE B 1 42 ? 89.473 -4.846 -11.540 1.00 16.54 42 PHE B O 1
ATOM 1008 N N . CYS B 1 43 ? 91.294 -5.852 -12.406 1.00 16.57 43 CYS B N 1
ATOM 1009 C CA . CYS B 1 43 ? 92.225 -5.152 -11.538 1.00 16.87 43 CYS B CA 1
ATOM 1010 C C . CYS B 1 43 ? 93.217 -4.303 -12.309 1.00 16.75 43 CYS B C 1
ATOM 1011 O O . CYS B 1 43 ? 93.745 -4.731 -13.319 1.00 16.41 43 CYS B O 1
ATOM 1014 N N . SER B 1 44 ? 93.466 -3.096 -11.825 1.00 17.24 44 SER B N 1
ATOM 1015 C CA . SER B 1 44 ? 94.469 -2.246 -12.458 1.00 17.53 44 SER B CA 1
ATOM 1016 C C . SER B 1 44 ? 94.937 -1.189 -11.479 1.00 17.90 44 SER B C 1
ATOM 1017 O O . SER B 1 44 ? 94.199 -0.784 -10.580 1.00 17.35 44 SER B O 1
ATOM 1020 N N . GLY B 1 45 ? 96.173 -0.746 -11.675 1.00 19.26 45 GLY B N 1
ATOM 1021 C CA . GLY B 1 45 ? 96.749 0.264 -10.809 1.00 19.03 45 GLY B CA 1
ATOM 1022 C C . GLY B 1 45 ? 98.175 -0.056 -10.423 1.00 18.98 45 GLY B C 1
ATOM 1023 O O . GLY B 1 45 ? 98.698 -1.133 -10.720 1.00 19.80 45 GLY B O 1
ATOM 1024 N N . SER B 1 46 ? 98.797 0.886 -9.718 1.00 19.89 46 SER B N 1
ATOM 1025 C CA . SER B 1 46 ? 100.187 0.755 -9.314 1.00 19.80 46 SER B CA 1
ATOM 1026 C C . SER B 1 46 ? 100.454 -0.052 -8.054 1.00 18.84 46 SER B C 1
ATOM 1027 O O . SER B 1 46 ? 99.586 -0.206 -7.187 1.00 17.32 46 SER B O 1
ATOM 1030 N N . CYS B 1 47 ? 101.689 -0.544 -7.971 1.00 19.19 47 CYS B N 1
ATOM 1031 C CA . CYS B 1 47 ? 102.176 -1.339 -6.846 1.00 20.06 47 CYS B CA 1
ATOM 1032 C C . CYS B 1 47 ? 103.604 -0.890 -6.514 1.00 21.03 47 CYS B C 1
ATOM 1033 O O . CYS B 1 47 ? 104.427 -1.700 -6.093 1.00 21.08 47 CYS B O 1
ATOM 1036 N N . ARG B 1 48 ? 103.891 0.395 -6.709 1.00 22.28 48 ARG B N 1
ATOM 1037 C CA . ARG B 1 48 ? 105.236 0.924 -6.468 1.00 22.99 48 ARG B CA 1
ATOM 1038 C C . ARG B 1 48 ? 105.783 0.704 -5.067 1.00 22.57 48 ARG B C 1
ATOM 1039 O O . ARG B 1 48 ? 106.953 0.369 -4.903 1.00 22.42 48 ARG B O 1
ATOM 1047 N N . ARG B 1 49 ? 104.950 0.900 -4.049 1.00 22.47 49 ARG B N 1
ATOM 1048 C CA . ARG B 1 49 ? 105.417 0.690 -2.688 1.00 22.93 49 ARG B CA 1
ATOM 1049 C C . ARG B 1 49 ? 105.720 -0.769 -2.411 1.00 23.29 49 ARG B C 1
ATOM 1050 O O . ARG B 1 49 ? 106.319 -1.085 -1.391 1.00 25.53 49 ARG B O 1
ATOM 1058 N N . ALA B 1 50 ? 105.311 -1.656 -3.317 1.00 22.95 50 ALA B N 1
ATOM 1059 C CA . ALA B 1 50 ? 105.537 -3.084 -3.134 1.00 22.27 50 ALA B CA 1
ATOM 1060 C C . ALA B 1 50 ? 106.819 -3.574 -3.804 1.00 22.52 50 ALA B C 1
ATOM 1061 O O . ALA B 1 50 ? 107.099 -4.767 -3.810 1.00 22.94 50 ALA B O 1
ATOM 1063 N N . ARG B 1 51 ? 107.594 -2.657 -4.363 1.00 21.98 51 ARG B N 1
ATOM 1064 C CA . ARG B 1 51 ? 108.839 -3.043 -5.019 1.00 23.10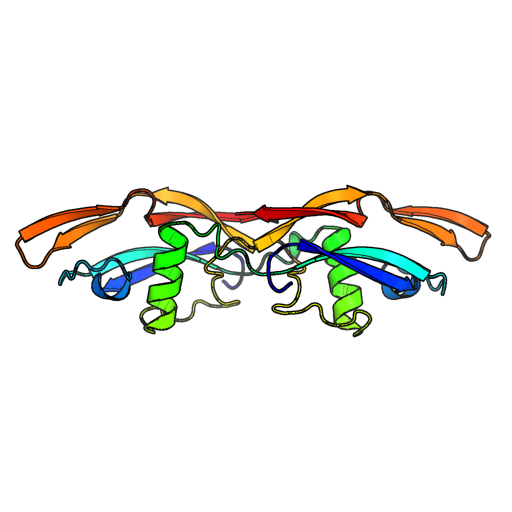 51 ARG B CA 1
ATOM 1065 C C . ARG B 1 51 ? 109.841 -3.726 -4.096 1.00 22.07 51 ARG B C 1
ATOM 1066 O O . ARG B 1 51 ? 110.070 -3.290 -2.963 1.00 24.10 51 ARG B O 1
ATOM 1074 N N . SER B 1 52 ? 110.447 -4.796 -4.596 1.00 20.74 52 SER B N 1
ATOM 1075 C CA . SER B 1 52 ? 111.461 -5.548 -3.858 1.00 20.21 52 SER B CA 1
ATOM 1076 C C . SER B 1 52 ? 112.839 -4.963 -4.186 1.00 19.97 52 SER B C 1
ATOM 1077 O O . SER B 1 52 ? 112.958 -4.112 -5.065 1.00 20.37 52 SER B O 1
ATOM 1080 N N . PRO B 1 53 ? 113.897 -5.420 -3.491 1.00 20.16 53 PRO B N 1
ATOM 1081 C CA . PRO B 1 53 ? 115.238 -4.896 -3.783 1.00 18.78 53 PRO B CA 1
ATOM 1082 C C . PRO B 1 53 ? 115.560 -5.133 -5.257 1.00 17.36 53 PRO B C 1
ATOM 1083 O O . PRO B 1 53 ? 116.130 -4.278 -5.926 1.00 17.94 53 PRO B O 1
ATOM 1087 N N . HIS B 1 54 ? 115.172 -6.293 -5.759 1.00 16.23 54 HIS B N 1
ATOM 1088 C CA . HIS B 1 54 ? 115.396 -6.613 -7.169 1.00 16.00 54 HIS B CA 1
ATOM 1089 C C . HIS B 1 54 ? 114.691 -5.586 -8.065 1.00 15.85 54 HIS B C 1
ATOM 1090 O O . HIS B 1 54 ? 115.284 -5.071 -9.017 1.00 15.16 54 HIS B O 1
ATOM 1097 N N . ASP B 1 55 ? 113.424 -5.305 -7.762 1.00 16.12 55 ASP B N 1
ATOM 1098 C CA . ASP B 1 55 ? 112.638 -4.358 -8.552 1.00 16.79 55 ASP B CA 1
ATOM 1099 C C . ASP B 1 55 ? 113.285 -2.982 -8.527 1.00 16.60 55 ASP B C 1
ATOM 1100 O O . ASP B 1 55 ? 113.305 -2.276 -9.529 1.00 17.13 55 ASP B O 1
ATOM 1105 N N . LEU B 1 56 ? 113.785 -2.587 -7.363 1.00 16.39 56 LEU B N 1
ATOM 1106 C CA . LEU B 1 56 ? 114.418 -1.282 -7.245 1.00 17.05 56 LEU B CA 1
ATOM 1107 C C . LEU B 1 56 ? 115.681 -1.168 -8.104 1.00 15.71 56 LEU B C 1
ATOM 1108 O O . LEU B 1 56 ? 115.917 -0.137 -8.736 1.00 17.08 56 LEU B O 1
ATOM 1113 N N . SER B 1 57 ? 116.497 -2.212 -8.124 1.00 15.82 57 SER B N 1
ATOM 1114 C CA . SER B 1 57 ? 117.704 -2.191 -8.942 1.00 16.10 57 SER B CA 1
ATOM 1115 C C . SER B 1 57 ? 117.333 -2.244 -10.417 1.00 15.50 57 SER B C 1
ATOM 1116 O O . SER B 1 57 ? 117.932 -1.549 -11.240 1.00 16.84 57 SER B O 1
ATOM 1119 N N . LEU B 1 58 ? 116.340 -3.061 -10.753 1.00 15.35 58 LEU B N 1
ATOM 1120 C CA . LEU B 1 58 ? 115.914 -3.155 -12.144 1.00 16.11 58 LEU B CA 1
ATOM 1121 C C . LEU B 1 58 ? 115.424 -1.779 -12.595 1.00 16.75 58 LEU B C 1
ATOM 1122 O O . LEU B 1 58 ? 115.767 -1.313 -13.692 1.00 17.53 58 LEU B O 1
ATOM 1127 N N . ALA B 1 59 ? 114.661 -1.109 -11.735 1.00 17.27 59 ALA B N 1
ATOM 1128 C CA . ALA B 1 59 ? 114.139 0.212 -12.055 1.00 17.52 59 ALA B CA 1
ATOM 1129 C C . ALA B 1 59 ? 115.280 1.227 -12.191 1.00 17.69 59 ALA B C 1
ATOM 1130 O O . ALA B 1 59 ? 115.235 2.118 -13.039 1.00 19.19 59 ALA B O 1
ATOM 1132 N N . SER B 1 60 ? 116.294 1.087 -11.344 1.00 16.14 60 SER B N 1
ATOM 1133 C CA . SER B 1 60 ? 117.450 1.971 -11.384 1.00 17.74 60 SER B CA 1
ATOM 1134 C C . SER B 1 60 ? 118.195 1.791 -12.694 1.00 16.86 60 SER B C 1
ATOM 1135 O O . SER B 1 60 ? 118.612 2.759 -13.319 1.00 17.56 60 SER B O 1
ATOM 1138 N N . LEU B 1 61 ? 118.365 0.540 -13.104 1.00 16.50 61 LEU B N 1
ATOM 1139 C CA . LEU B 1 61 ? 119.071 0.247 -14.341 1.00 16.75 61 LEU B CA 1
ATOM 1140 C C . LEU B 1 61 ? 118.300 0.754 -15.547 1.00 16.72 61 LEU B C 1
ATOM 1141 O O . LEU B 1 61 ? 118.881 1.364 -16.450 1.00 18.56 61 LEU B O 1
ATOM 1146 N N . LEU B 1 62 ? 116.999 0.487 -15.575 1.00 18.74 62 LEU B N 1
ATOM 1147 C CA . LEU B 1 62 ? 116.174 0.933 -16.694 1.00 18.57 62 LEU B CA 1
ATOM 1148 C C . LEU B 1 62 ? 116.125 2.449 -16.763 1.00 20.04 62 LEU B C 1
ATOM 1149 O O . LEU B 1 62 ? 116.165 3.023 -17.853 1.00 21.90 62 LEU B O 1
ATOM 1154 N N . GLY B 1 63 ? 116.065 3.092 -15.599 1.00 20.77 63 GLY B N 1
ATOM 1155 C CA . GLY B 1 63 ? 116.008 4.544 -15.543 1.00 22.57 63 GLY B CA 1
ATOM 1156 C C . GLY B 1 63 ? 117.254 5.236 -16.056 1.00 22.84 63 GLY B C 1
ATOM 1157 O O . GLY B 1 63 ? 117.200 6.383 -16.511 1.00 26.37 63 GLY B O 1
ATOM 1158 N N . ALA B 1 64 ? 118.381 4.542 -15.988 1.00 22.19 64 ALA B N 1
ATOM 1159 C CA . ALA B 1 64 ? 119.651 5.089 -16.442 1.00 21.69 64 ALA B CA 1
ATOM 1160 C C . ALA B 1 64 ? 120.029 4.600 -17.842 1.00 21.08 64 ALA B C 1
ATOM 1161 O O . ALA B 1 64 ? 121.082 4.960 -18.363 1.00 21.95 64 ALA B O 1
ATOM 1163 N N . GLY B 1 65 ? 119.179 3.763 -18.431 1.00 20.22 65 GLY B N 1
ATOM 1164 C CA . GLY B 1 65 ? 119.457 3.223 -19.750 1.00 19.31 65 GLY B CA 1
ATOM 1165 C C . GLY B 1 65 ? 120.675 2.319 -19.717 1.00 18.52 65 GLY B C 1
ATOM 1166 O O . GLY B 1 65 ? 121.438 2.238 -20.683 1.00 20.15 65 GLY B O 1
ATOM 1167 N N . ALA B 1 66 ? 120.845 1.620 -18.595 1.00 17.37 66 ALA B N 1
ATOM 1168 C CA . ALA B 1 66 ? 121.989 0.733 -18.393 1.00 14.76 66 ALA B CA 1
ATOM 1169 C C . ALA B 1 66 ? 121.803 -0.682 -18.938 1.00 14.01 66 ALA B C 1
ATOM 1170 O O . ALA B 1 66 ? 122.740 -1.475 -18.929 1.00 14.84 66 ALA B O 1
ATOM 1172 N N . LEU B 1 67 ? 120.605 -0.999 -19.415 1.00 14.92 67 LEU B N 1
ATOM 1173 C CA . LEU B 1 67 ? 120.349 -2.317 -19.966 1.00 15.30 67 LEU B CA 1
ATOM 1174 C C . LEU B 1 67 ? 119.966 -2.249 -21.428 1.00 16.02 67 LEU B C 1
ATOM 1175 O O . LEU B 1 67 ? 119.198 -1.376 -21.830 1.00 16.73 67 LEU B O 1
ATOM 1180 N N . ARG B 1 68 ? 120.511 -3.164 -22.221 1.00 16.83 68 ARG B N 1
ATOM 1181 C CA . ARG B 1 68 ? 120.125 -3.220 -23.625 1.00 17.83 68 ARG B CA 1
ATOM 1182 C C . ARG B 1 68 ? 118.695 -3.767 -23.589 1.00 17.34 68 ARG B C 1
ATOM 1183 O O . ARG B 1 68 ? 118.324 -4.531 -22.692 1.00 16.55 68 ARG B O 1
ATOM 1191 N N . PRO B 1 69 ? 117.870 -3.391 -24.563 1.00 17.76 69 PRO B N 1
ATOM 1192 C CA . PRO B 1 69 ? 116.496 -3.887 -24.556 1.00 17.93 69 PRO B CA 1
ATOM 1193 C C . PRO B 1 69 ? 116.359 -5.339 -24.974 1.00 17.41 69 PRO B C 1
ATOM 1194 O O . PRO B 1 69 ? 116.885 -5.749 -26.001 1.00 18.73 69 PRO B O 1
ATOM 1198 N N . PRO B 1 70 ? 115.678 -6.146 -24.158 1.00 19.01 70 PRO B N 1
ATOM 1199 C CA . PRO B 1 70 ? 115.488 -7.552 -24.516 1.00 19.08 70 PRO B CA 1
ATOM 1200 C C . PRO B 1 70 ? 114.412 -7.561 -25.607 1.00 19.60 70 PRO B C 1
ATOM 1201 O O . PRO B 1 70 ? 113.605 -6.640 -25.698 1.00 17.11 70 PRO B O 1
ATOM 1205 N N . PRO B 1 71 ? 114.404 -8.580 -26.473 1.00 20.24 71 PRO B N 1
ATOM 1206 C CA . PRO B 1 71 ? 113.371 -8.599 -27.516 1.00 20.86 71 PRO B CA 1
ATOM 1207 C C . PRO B 1 71 ? 111.950 -8.596 -26.943 1.00 20.73 71 PRO B C 1
ATOM 1208 O O . PRO B 1 71 ? 111.670 -9.261 -25.950 1.00 20.40 71 PRO B O 1
ATOM 1212 N N . GLY B 1 72 ? 111.065 -7.820 -27.553 1.00 19.47 72 GLY B N 1
ATOM 1213 C CA . GLY B 1 72 ? 109.694 -7.771 -27.082 1.00 21.86 72 GLY B CA 1
ATOM 1214 C C . GLY B 1 72 ? 109.417 -6.666 -26.085 1.00 21.94 72 GLY B C 1
ATOM 1215 O O . GLY B 1 72 ? 109.839 -5.524 -26.277 1.00 23.40 72 GLY B O 1
ATOM 1216 N N . SER B 1 73 ? 108.703 -7.004 -25.018 1.00 22.45 73 SER B N 1
ATOM 1217 C CA . SER B 1 73 ? 108.333 -6.029 -24.007 1.00 23.57 73 SER B CA 1
ATOM 1218 C C . SER B 1 73 ? 109.390 -5.794 -22.934 1.00 22.33 73 SER B C 1
ATOM 1219 O O . SER B 1 73 ? 110.184 -6.670 -22.610 1.00 21.32 73 SER B O 1
ATOM 1222 N N . ARG B 1 74 ? 109.377 -4.589 -22.384 1.00 21.85 74 ARG B N 1
ATOM 1223 C CA . ARG B 1 74 ? 110.305 -4.219 -21.331 1.00 21.62 74 ARG B CA 1
ATOM 1224 C C . ARG B 1 74 ? 109.973 -4.994 -20.059 1.00 20.57 74 ARG B C 1
ATOM 1225 O O . ARG B 1 74 ? 108.823 -5.379 -19.845 1.00 19.44 74 ARG B O 1
ATOM 1233 N N . PRO B 1 75 ? 110.985 -5.277 -19.226 1.00 21.51 75 PRO B N 1
ATOM 1234 C CA . PRO B 1 75 ? 110.672 -6.004 -17.998 1.00 20.98 75 PRO B CA 1
ATOM 1235 C C . PRO B 1 75 ? 109.866 -5.094 -17.084 1.00 21.89 75 PRO B C 1
ATOM 1236 O O . PRO B 1 75 ? 110.053 -3.876 -17.088 1.00 21.42 75 PRO B O 1
ATOM 1240 N N . VAL B 1 76 ? 108.960 -5.687 -16.317 1.00 21.61 76 VAL B N 1
ATOM 1241 C CA . VAL B 1 76 ? 108.161 -4.930 -15.364 1.00 22.78 76 VAL B CA 1
ATOM 1242 C C . VAL B 1 76 ? 109.060 -4.765 -14.138 1.00 21.80 76 VAL B C 1
ATOM 1243 O O . VAL B 1 76 ? 109.805 -5.678 -13.786 1.00 22.32 76 VAL B O 1
ATOM 1247 N N . SER B 1 77 ? 109.014 -3.604 -13.500 1.00 20.86 77 SER B N 1
ATOM 1248 C CA . SER B 1 77 ? 109.864 -3.375 -12.328 1.00 21.25 77 SER B CA 1
ATOM 1249 C C . SER B 1 77 ? 109.091 -3.159 -11.034 1.00 21.47 77 SER B C 1
ATOM 1250 O O . SER B 1 77 ? 109.565 -2.491 -10.120 1.00 21.37 77 SER B O 1
ATOM 1253 N N . GLN B 1 78 ? 107.891 -3.725 -10.970 1.00 21.04 78 GLN B N 1
ATOM 1254 C CA . GLN B 1 78 ? 107.059 -3.645 -9.776 1.00 20.25 78 GLN B CA 1
ATOM 1255 C C . GLN B 1 78 ? 106.048 -4.761 -9.912 1.00 20.49 78 GLN B C 1
ATOM 1256 O O . GLN B 1 78 ? 105.826 -5.264 -11.010 1.00 18.94 78 GLN B O 1
ATOM 1262 N N . PRO B 1 79 ? 105.448 -5.191 -8.795 1.00 19.13 79 PRO B N 1
ATOM 1263 C CA . PRO B 1 79 ? 104.459 -6.268 -8.889 1.00 19.40 79 PRO B CA 1
ATOM 1264 C C . PRO B 1 79 ? 103.322 -5.842 -9.792 1.00 19.05 79 PRO B C 1
ATOM 1265 O O . PRO B 1 79 ? 103.037 -4.649 -9.924 1.00 19.07 79 PRO B O 1
ATOM 1269 N N . CYS B 1 80 ? 102.672 -6.799 -10.442 1.00 18.04 80 CYS B N 1
ATOM 1270 C CA . CYS B 1 80 ? 101.551 -6.424 -11.285 1.00 18.72 80 CYS B CA 1
ATOM 1271 C C . CYS B 1 80 ? 100.243 -6.493 -10.537 1.00 18.03 80 CYS B C 1
ATOM 1272 O O . CYS B 1 80 ? 100.071 -7.311 -9.635 1.00 17.91 80 CYS B O 1
ATOM 1275 N N . CYS B 1 81 ? 99.324 -5.617 -10.917 1.00 17.11 81 CYS B N 1
ATOM 1276 C CA . CYS B 1 81 ? 98.019 -5.565 -10.299 1.00 17.71 81 CYS B CA 1
ATOM 1277 C C . CYS B 1 81 ? 97.207 -6.676 -10.951 1.00 16.78 81 CYS B C 1
ATOM 1278 O O . CYS B 1 81 ? 96.824 -6.571 -12.114 1.00 18.59 81 CYS B O 1
ATOM 1281 N N . ARG B 1 82 ? 96.930 -7.726 -10.193 1.00 17.11 82 ARG B N 1
ATOM 1282 C CA . ARG B 1 82 ? 96.211 -8.878 -10.748 1.00 17.94 82 ARG B CA 1
ATOM 1283 C C . ARG B 1 82 ? 95.130 -9.414 -9.825 1.00 16.95 82 ARG B C 1
ATOM 1284 O O . ARG B 1 82 ? 95.175 -9.206 -8.614 1.00 16.92 82 ARG B O 1
ATOM 1292 N N . PRO B 1 83 ? 94.145 -10.135 -10.388 1.00 16.06 83 PRO B N 1
ATOM 1293 C CA . PRO B 1 83 ? 93.110 -10.655 -9.490 1.00 16.79 83 PRO B CA 1
ATOM 1294 C C . PRO B 1 83 ? 93.635 -11.750 -8.573 1.00 17.67 83 PRO B C 1
ATOM 1295 O O . PRO B 1 83 ? 94.548 -12.500 -8.932 1.00 18.55 83 PRO B O 1
ATOM 1299 N N . THR B 1 84 ? 93.031 -11.842 -7.395 1.00 18.80 84 THR B N 1
ATOM 1300 C CA . THR B 1 84 ? 93.378 -12.871 -6.427 1.00 19.45 84 THR B CA 1
ATOM 1301 C C . THR B 1 84 ? 92.193 -13.823 -6.274 1.00 19.55 84 THR B C 1
ATOM 1302 O O . THR B 1 84 ? 92.337 -14.924 -5.747 1.00 20.64 84 THR B O 1
ATOM 1306 N N . ARG B 1 85 ? 91.024 -13.382 -6.729 1.00 18.61 85 ARG B N 1
ATOM 1307 C CA . ARG B 1 85 ? 89.793 -14.174 -6.638 1.00 19.12 85 ARG B CA 1
ATOM 1308 C C . ARG B 1 85 ? 88.896 -13.845 -7.823 1.00 19.18 85 ARG B C 1
ATOM 1309 O O . ARG B 1 85 ? 88.916 -12.724 -8.333 1.00 17.80 85 ARG B O 1
ATOM 1317 N N . TYR B 1 86 ? 88.113 -14.831 -8.254 1.00 19.10 86 TYR B N 1
ATOM 1318 C CA . TYR B 1 86 ? 87.234 -14.655 -9.400 1.00 19.46 86 TYR B CA 1
ATOM 1319 C C . TYR B 1 86 ? 85.839 -15.193 -9.165 1.00 20.05 86 TYR B C 1
ATOM 1320 O O . TYR B 1 86 ? 85.591 -15.909 -8.200 1.00 20.55 86 TYR B O 1
ATOM 1329 N N . GLU B 1 87 ? 84.931 -14.841 -10.064 1.00 19.18 87 GLU B N 1
ATOM 1330 C CA . GLU B 1 87 ? 83.561 -15.344 -9.983 1.00 19.50 87 GLU B CA 1
ATOM 1331 C C . GLU B 1 87 ? 83.029 -15.587 -11.392 1.00 18.52 87 GLU B C 1
ATOM 1332 O O . GLU B 1 87 ? 83.509 -15.005 -12.369 1.00 16.58 87 GLU B O 1
ATOM 1338 N N . ALA B 1 88 ? 82.034 -16.459 -11.494 1.00 17.84 88 ALA B N 1
ATOM 1339 C CA . ALA B 1 88 ? 81.460 -16.782 -12.789 1.00 18.06 88 ALA B CA 1
ATOM 1340 C C . ALA B 1 88 ? 80.600 -15.653 -13.336 1.00 17.58 88 ALA B C 1
ATOM 1341 O O . ALA B 1 88 ? 80.092 -14.813 -12.591 1.00 17.04 88 ALA B O 1
ATOM 1343 N N . VAL B 1 89 ? 80.449 -15.645 -14.651 1.00 15.73 89 VAL B N 1
ATOM 1344 C CA . VAL B 1 89 ? 79.598 -14.673 -15.321 1.00 15.81 89 VAL B CA 1
ATOM 1345 C C . VAL B 1 89 ? 78.657 -15.486 -16.194 1.00 14.89 89 VAL B C 1
ATOM 1346 O O . VAL B 1 89 ? 79.094 -16.388 -16.912 1.00 14.72 89 VAL B O 1
ATOM 1350 N N . SER B 1 90 ? 77.371 -15.176 -16.123 1.00 15.37 90 SER B N 1
ATOM 1351 C CA . SER B 1 90 ? 76.380 -15.879 -16.935 1.00 15.52 90 SER B CA 1
ATOM 1352 C C . SER B 1 90 ? 75.549 -14.855 -17.687 1.00 16.26 90 SER B C 1
ATOM 1353 O O . SER B 1 90 ? 75.344 -13.737 -17.220 1.00 17.29 90 SER B O 1
ATOM 1356 N N . PHE B 1 91 ? 75.062 -15.253 -18.850 1.00 16.68 91 PHE B N 1
ATOM 1357 C CA . PHE B 1 91 ? 74.237 -14.365 -19.654 1.00 16.86 91 PHE B CA 1
ATOM 1358 C C . PHE B 1 91 ? 73.347 -15.207 -20.547 1.00 16.56 91 PHE B C 1
ATOM 1359 O O . PHE B 1 91 ? 73.645 -16.371 -20.819 1.00 16.28 91 PHE B O 1
ATOM 1367 N N . MET B 1 92 ? 72.249 -14.617 -21.004 1.00 17.10 92 MET B N 1
ATOM 1368 C CA . MET B 1 92 ? 71.343 -15.344 -21.885 1.00 17.73 92 MET B CA 1
ATOM 1369 C C . MET B 1 92 ? 71.716 -14.933 -23.306 1.00 17.81 92 MET B C 1
ATOM 1370 O O . MET B 1 92 ? 71.788 -13.736 -23.604 1.00 19.48 92 MET B O 1
ATOM 1375 N N . ASP B 1 93 ? 71.988 -15.906 -24.172 1.00 18.30 93 ASP B N 1
ATOM 1376 C CA . ASP B 1 93 ? 72.373 -15.586 -25.545 1.00 19.32 93 ASP B CA 1
ATOM 1377 C C . ASP B 1 93 ? 71.174 -15.215 -26.414 1.00 20.48 93 ASP B C 1
ATOM 1378 O O . ASP B 1 93 ? 70.021 -15.306 -25.971 1.00 20.54 93 ASP B O 1
ATOM 1383 N N . VAL B 1 94 ? 71.446 -14.766 -27.636 1.00 22.20 94 VAL B N 1
ATOM 1384 C CA . VAL B 1 94 ? 70.367 -14.356 -28.526 1.00 23.30 94 VAL B CA 1
ATOM 1385 C C . VAL B 1 94 ? 69.365 -15.452 -28.890 1.00 22.52 94 VAL B C 1
ATOM 1386 O O . VAL B 1 94 ? 68.286 -15.140 -29.403 1.00 22.91 94 VAL B O 1
ATOM 1390 N N . ASN B 1 95 ? 69.693 -16.719 -28.631 1.00 21.79 95 ASN B N 1
ATOM 1391 C CA . ASN B 1 95 ? 68.747 -17.812 -28.934 1.00 20.12 95 ASN B CA 1
ATOM 1392 C C . ASN B 1 95 ? 68.052 -18.291 -27.653 1.00 18.50 95 ASN B C 1
ATOM 1393 O O . ASN B 1 95 ? 67.479 -19.387 -27.618 1.00 19.92 95 ASN B O 1
ATOM 1398 N N . SER B 1 96 ? 68.107 -17.468 -26.605 1.00 17.67 96 SER B N 1
ATOM 1399 C CA . SER B 1 96 ? 67.474 -17.794 -25.324 1.00 16.77 96 SER B CA 1
ATOM 1400 C C . SER B 1 96 ? 68.035 -19.000 -24.570 1.00 16.86 96 SER B C 1
ATOM 1401 O O . SER B 1 96 ? 67.299 -19.724 -23.888 1.00 16.67 96 SER B O 1
ATOM 1404 N N . THR B 1 97 ? 69.338 -19.213 -24.694 1.00 16.05 97 THR B N 1
ATOM 1405 C CA . THR B 1 97 ? 70.003 -20.287 -23.965 1.00 14.53 97 THR B CA 1
ATOM 1406 C C . THR B 1 97 ? 70.984 -19.594 -23.011 1.00 15.59 97 THR B C 1
ATOM 1407 O O . THR B 1 97 ? 71.694 -18.668 -23.409 1.00 14.92 97 THR B O 1
ATOM 1411 N N . TRP B 1 98 ? 70.998 -20.005 -21.743 1.00 14.32 98 TRP B N 1
ATOM 1412 C CA . TRP B 1 98 ? 71.932 -19.405 -20.795 1.00 14.32 98 TRP B CA 1
ATOM 1413 C C . TRP B 1 98 ? 73.315 -20.001 -20.976 1.00 15.24 98 TRP B C 1
ATOM 1414 O O . TRP B 1 98 ? 73.472 -21.206 -21.189 1.00 16.12 98 TRP B O 1
ATOM 1425 N N . ARG B 1 99 ? 74.314 -19.123 -20.904 1.00 15.40 99 ARG B N 1
ATOM 1426 C CA . ARG B 1 99 ? 75.715 -19.490 -21.063 1.00 15.88 99 ARG B CA 1
ATOM 1427 C C . ARG B 1 99 ? 76.451 -19.009 -19.815 1.00 14.43 99 ARG B C 1
ATOM 1428 O O . ARG B 1 99 ? 76.034 -18.065 -19.163 1.00 15.98 99 ARG B O 1
ATOM 1436 N N . THR B 1 100 ? 77.560 -19.649 -19.492 1.00 16.23 100 THR B N 1
ATOM 1437 C CA . THR B 1 100 ? 78.294 -19.237 -18.319 1.00 17.11 100 THR B CA 1
ATOM 1438 C C . THR B 1 100 ? 79.767 -19.515 -18.525 1.00 17.27 100 THR B C 1
ATOM 1439 O O . THR B 1 100 ? 80.151 -20.392 -19.289 1.00 17.43 100 THR B O 1
ATOM 1443 N N . VAL B 1 101 ? 80.596 -18.710 -17.879 1.00 17.76 101 VAL B N 1
ATOM 1444 C CA . VAL B 1 101 ? 82.031 -18.917 -17.941 1.00 18.58 101 VAL B CA 1
ATOM 1445 C C . VAL B 1 101 ? 82.519 -18.789 -16.512 1.00 18.33 101 VAL B C 1
ATOM 1446 O O . VAL B 1 101 ? 82.356 -17.743 -15.891 1.00 18.63 101 VAL B O 1
ATOM 1450 N N . ASP B 1 102 ? 83.097 -19.861 -15.972 1.00 19.73 102 ASP B N 1
ATOM 1451 C CA . ASP B 1 102 ? 83.597 -19.813 -14.606 1.00 21.00 102 ASP B CA 1
ATOM 1452 C C . ASP B 1 102 ? 84.783 -18.865 -14.481 1.00 20.67 102 ASP B C 1
ATOM 1453 O O . ASP B 1 102 ? 85.565 -18.703 -15.417 1.00 21.97 102 ASP B O 1
ATOM 1458 N N . ARG B 1 103 ? 84.894 -18.248 -13.314 1.00 21.10 103 ARG B N 1
ATOM 1459 C CA . ARG B 1 103 ? 86.014 -17.362 -13.003 1.00 21.40 103 ARG B CA 1
ATOM 1460 C C . ARG B 1 103 ? 86.314 -16.307 -14.060 1.00 20.20 103 ARG B C 1
ATOM 1461 O O . ARG B 1 103 ? 87.474 -15.951 -14.281 1.00 20.72 103 ARG B O 1
ATOM 1469 N N . LEU B 1 104 ? 85.283 -15.777 -14.698 1.00 18.55 104 LEU B N 1
ATOM 1470 C CA . LEU B 1 104 ? 85.514 -14.776 -15.731 1.00 17.25 104 LEU B CA 1
ATOM 1471 C C . LEU B 1 104 ? 85.763 -13.370 -15.190 1.00 16.77 104 LEU B C 1
ATOM 1472 O O . LEU B 1 104 ? 86.516 -12.597 -15.790 1.00 16.70 104 LEU B O 1
ATOM 1477 N N . SER B 1 105 ? 85.154 -13.052 -14.053 1.00 16.43 105 SER B N 1
ATOM 1478 C CA . SER B 1 105 ? 85.253 -11.709 -13.481 1.00 16.91 105 SER B CA 1
ATOM 1479 C C . SER B 1 105 ? 85.987 -11.662 -12.149 1.00 16.41 105 SER B C 1
ATOM 1480 O O . SER B 1 105 ? 85.806 -12.531 -11.302 1.00 17.72 105 SER B O 1
ATOM 1483 N N . ALA B 1 106 ? 86.808 -10.633 -11.948 1.00 15.10 106 ALA B N 1
ATOM 1484 C CA . ALA B 1 106 ? 87.548 -10.529 -10.689 1.00 14.84 106 ALA B CA 1
ATOM 1485 C C . ALA B 1 106 ? 86.668 -10.096 -9.523 1.00 16.16 106 ALA B C 1
ATOM 1486 O O . ALA B 1 106 ? 85.672 -9.386 -9.713 1.00 16.38 106 ALA B O 1
ATOM 1488 N N . THR B 1 107 ? 87.033 -10.535 -8.314 1.00 16.60 107 THR B N 1
ATOM 1489 C CA . THR B 1 107 ? 86.311 -10.130 -7.116 1.00 17.45 107 THR B CA 1
ATOM 1490 C C . THR B 1 107 ? 87.254 -9.518 -6.080 1.00 16.81 107 THR B C 1
ATOM 1491 O O . THR B 1 107 ? 86.807 -8.959 -5.083 1.00 18.23 107 THR B O 1
ATOM 1495 N N . ALA B 1 108 ? 88.557 -9.611 -6.325 1.00 16.56 108 ALA B N 1
ATOM 1496 C CA . ALA B 1 108 ? 89.555 -9.069 -5.407 1.00 16.35 108 ALA B CA 1
ATOM 1497 C C . ALA B 1 108 ? 90.886 -8.925 -6.148 1.00 16.03 108 ALA B C 1
ATOM 1498 O O . ALA B 1 108 ? 91.159 -9.664 -7.104 1.00 15.19 108 ALA B O 1
ATOM 1500 N N . CYS B 1 109 ? 91.715 -7.981 -5.704 1.00 15.59 109 CYS B N 1
ATOM 1501 C CA . CYS B 1 109 ? 92.999 -7.724 -6.352 1.00 15.75 109 CYS B CA 1
ATOM 1502 C C . CYS B 1 109 ? 94.190 -7.811 -5.421 1.00 15.53 109 CYS B C 1
ATOM 1503 O O . CYS B 1 109 ? 94.060 -7.726 -4.201 1.00 15.78 109 CYS B O 1
ATOM 1506 N N . GLY B 1 110 ? 95.361 -7.916 -5.994 1.00 16.27 110 GLY B N 1
ATOM 1507 C CA . GLY B 1 110 ? 96.540 -7.936 -5.176 1.00 16.34 110 GLY B CA 1
ATOM 1508 C C . GLY B 1 110 ? 97.779 -7.558 -6.023 1.00 17.83 110 GLY B C 1
ATOM 1509 O O . GLY B 1 110 ? 97.748 -7.698 -7.257 1.00 16.44 110 GLY B O 1
ATOM 1510 N N . CYS B 1 111 ? 98.818 -7.121 -5.317 1.00 17.40 111 CYS B N 1
ATOM 1511 C CA . CYS B 1 111 ? 100.033 -6.726 -6.038 1.00 18.92 111 CYS B CA 1
ATOM 1512 C C . CYS B 1 111 ? 100.998 -7.896 -6.085 1.00 21.40 111 CYS B C 1
ATOM 1513 O O . CYS B 1 111 ? 101.774 -8.113 -5.156 1.00 20.02 111 CYS B O 1
ATOM 1516 N N . LEU B 1 112 ? 1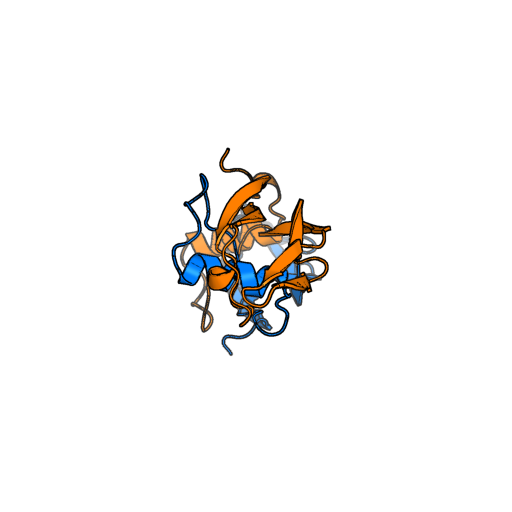00.849 -8.648 -7.210 1.00 23.81 112 LEU B N 1
ATOM 1517 C CA . LEU B 1 112 ? 101.478 -9.915 -7.452 1.00 26.28 112 LEU B CA 1
ATOM 1518 C C . LEU B 1 112 ? 102.750 -9.741 -8.118 1.00 27.04 112 LEU B C 1
ATOM 1519 O O . LEU B 1 112 ? 102.862 -9.490 -9.312 1.00 26.68 112 LEU B O 1
ATOM 1524 N N . GLY B 1 113 ? 103.662 -9.873 -7.331 1.00 29.54 113 GLY B N 1
ATOM 1525 C CA . GLY B 1 113 ? 104.954 -9.634 -8.007 1.00 28.97 113 GLY B CA 1
ATOM 1526 C C . GLY B 1 113 ? 105.989 -10.741 -7.813 1.00 30.67 113 GLY B C 1
ATOM 1527 O O . GLY B 1 113 ? 107.140 -10.595 -8.226 1.00 30.51 113 GLY B O 1
#

Sequence (202 aa):
ARGCRLRSQLVPVRALGLGHRSDELVRFRFCSGSCRRARSPHDLSLASLLGAGALRPPPGSRPVSQPCCRPTRYEAVSFMDVNSTWRTVDRLSATACGCLGARGCRLRSQLVPVRALGLGHRSDELVRFRFCSGSCRRARSPHDLSLASLLGAGALRPPPGSRPVSQPCCRPTRYEAVSFMDVNSTWRTVDRLSATACGCLG

CATH classification: 2.10.90.10

Radius of gyration: 20.46 Å; Cα contacts (8 Å, |Δi|>4): 501; chains: 2; bounding box: 71×26×32 Å

Nearest PDB structures (foldseek):
  2ask-assembly1_A  TM=1.010E+00  e=6.082E-20  Homo sapiens
  2gyr-assembly2_C  TM=9.634E-01  e=1.212E-15  Homo sapiens
  6q2s-assembly1_B  TM=9.531E-01  e=6.409E-16  Saccharomyces cerevisiae
  5mr4-assembly1_B  TM=7.664E-01  e=8.740E-10  Homo sapiens
  6gl7-assembly1_B  TM=7.879E-01  e=1.774E-08  Homo sapiens

B-factor: mean 24.16, std 7.91, range [12.91, 63.17]

InterPro domains:
  IPR001839 Transforming growth factor-beta, C-terminal [PF00019] (123-218)
  IPR001839 Transforming growth factor-beta, C-terminal [PS51362] (101-219)
  IPR001839 Transforming growth factor-beta, C-terminal [SM00204] (123-219)
  IPR029034 Cystine-knot cytokine [G3DSA:2.10.90.10] (122-220)
  IPR029034 Cystine-knot cytokine [SSF57501] (121-218)
  IPR043401 Glial cell line-derived neurotrophic factor family [PTHR12173] (97-219)

Solvent-accessible surface area: 11094 Å² total; per-residue (Å²): 79,176,28,31,111,67,20,45,30,86,2,26,0,120,19,1,53,53,87,48,204,25,97,80,101,16,101,0,69,6,3,1,10,30,0,141,226,47,54,36,72,0,0,95,1,2,30,36,0,37,70,69,64,22,17,173,119,22,61,38,63,170,7,50,21,36,6,9,7,5,10,60,165,44,76,46,10,50,1,84,14,138,116,79,70,171,108,80,39,102,142,0,2,0,56,36,36,16,39,55,38,86,173,34,27,115,67,17,53,29,87,0,33,0,150,15,3,57,52,83,70,153,5,118,110,71,12,101,0,73,4,3,1,8,30,6,135,237,49,76,38,76,1,0,94,1,2,25,42,0,37,72,75,66,31,19,154,119,19,62,48,63,174,4,51,18,39,10,8,9,4,8,59,150,50,74,53,13,61,5,90,12,76,121,83,58,170,89,85,35,102,155,0,1,0,57,35,35,21,60,71,47

Foldseek 3Di:
DQAKWKDKDWAAPCPLPPPADGRHTDIAIWIHHDAVVQFDPQLVVLVVCVVVVVDDDDPDDDDHSFFGKGAPFFAKDWDAGPVRDIDIDGRRHGDTIDRHD/DQAKWKDKDWAAPVVLPPPFHAGGTWIAIWIHHDAVVQFDPQLVVLCVCVVVVVDDADPDDRDHSWFGKGAPDFAKIWGQTPVRRIDIDGRRHGDTIDRHD